Protein AF-A0A369XFJ0-F1 (afdb_monomer_lite)

Structure (mmCIF, N/CA/C/O backbone):
data_AF-A0A369XFJ0-F1
#
_entry.id   AF-A0A369XFJ0-F1
#
loop_
_atom_site.group_PDB
_atom_site.id
_atom_site.type_symbol
_atom_site.label_atom_id
_atom_site.label_alt_id
_atom_site.label_comp_id
_atom_site.label_asym_id
_atom_site.label_entity_id
_atom_site.label_seq_id
_atom_site.pdbx_PDB_ins_code
_atom_site.Cartn_x
_atom_site.Cartn_y
_atom_site.Cartn_z
_atom_site.occupancy
_atom_site.B_iso_or_equiv
_atom_site.auth_seq_id
_atom_site.auth_comp_id
_atom_site.auth_asym_id
_atom_site.auth_atom_id
_atom_site.pdbx_PDB_model_num
ATOM 1 N N . MET A 1 1 ? 20.600 -26.396 -21.436 1.00 32.78 1 MET A N 1
ATOM 2 C CA . MET A 1 1 ? 19.580 -26.974 -20.531 1.00 32.78 1 MET A CA 1
ATOM 3 C C . MET A 1 1 ? 18.952 -25.843 -19.737 1.00 32.78 1 MET A C 1
ATOM 5 O O . MET A 1 1 ? 19.531 -25.386 -18.761 1.00 32.78 1 MET A O 1
ATOM 9 N N . THR A 1 2 ? 17.817 -25.334 -20.203 1.00 35.62 2 THR A N 1
ATOM 10 C CA . THR A 1 2 ? 17.089 -24.227 -19.575 1.00 35.62 2 THR A CA 1
ATOM 11 C C . THR A 1 2 ? 16.372 -24.778 -18.346 1.00 35.62 2 THR A C 1
ATOM 13 O O . THR A 1 2 ? 15.399 -25.518 -18.477 1.00 35.62 2 THR A O 1
ATOM 16 N N . LYS A 1 3 ? 16.894 -24.513 -17.143 1.00 38.88 3 LYS A N 1
ATOM 17 C CA . LYS A 1 3 ? 16.196 -24.873 -15.903 1.00 38.88 3 LYS A CA 1
ATOM 18 C C . LYS A 1 3 ? 14.943 -24.007 -15.811 1.00 38.88 3 LYS A C 1
ATOM 20 O O . LYS A 1 3 ? 15.037 -22.805 -15.589 1.00 38.88 3 LYS A O 1
ATOM 25 N N . ILE A 1 4 ? 13.788 -24.631 -16.013 1.00 35.88 4 ILE A N 1
ATOM 26 C CA . ILE A 1 4 ? 12.486 -24.038 -15.719 1.00 35.88 4 ILE A CA 1
ATOM 27 C C . ILE A 1 4 ? 12.467 -23.779 -14.204 1.00 35.88 4 ILE A C 1
ATOM 29 O O . ILE A 1 4 ? 12.692 -24.727 -13.442 1.00 35.88 4 ILE A O 1
ATOM 33 N N . PRO A 1 5 ? 12.278 -22.530 -13.745 1.00 46.75 5 PRO A N 1
ATOM 34 C CA . PRO A 1 5 ? 12.172 -22.257 -12.321 1.00 46.75 5 PRO A CA 1
ATOM 35 C C . PRO A 1 5 ? 10.957 -23.007 -11.752 1.00 46.75 5 PRO A C 1
ATOM 37 O O . PRO A 1 5 ? 9.933 -23.113 -12.432 1.00 46.75 5 PRO A O 1
ATOM 40 N N . PRO A 1 6 ? 11.058 -23.571 -10.536 1.00 40.31 6 PRO A N 1
ATOM 41 C CA . PRO A 1 6 ? 9.981 -24.363 -9.959 1.00 40.31 6 PRO A CA 1
ATOM 42 C C . PRO A 1 6 ? 8.695 -23.527 -9.823 1.00 40.31 6 PRO A C 1
ATOM 44 O O . PRO A 1 6 ? 8.775 -22.326 -9.543 1.00 40.31 6 PRO A O 1
ATOM 47 N N . PRO A 1 7 ? 7.508 -24.138 -10.001 1.00 45.06 7 PRO A N 1
ATOM 48 C CA . PRO A 1 7 ? 6.237 -23.456 -9.793 1.00 45.06 7 PRO A CA 1
ATOM 49 C C . PRO A 1 7 ? 6.155 -22.962 -8.346 1.00 45.06 7 PRO A C 1
ATOM 51 O O . PRO A 1 7 ? 6.270 -23.740 -7.397 1.00 45.06 7 PRO A O 1
ATOM 54 N N . ARG A 1 8 ? 5.995 -21.647 -8.184 1.00 53.22 8 ARG A N 1
ATOM 55 C CA . ARG A 1 8 ? 5.991 -20.990 -6.877 1.00 53.22 8 ARG A CA 1
ATOM 56 C C . ARG A 1 8 ? 4.638 -21.133 -6.175 1.00 53.22 8 ARG A C 1
ATOM 58 O O . ARG A 1 8 ? 3.601 -21.196 -6.837 1.00 53.22 8 ARG A O 1
ATOM 65 N N . PRO A 1 9 ? 4.632 -21.242 -4.835 1.00 49.16 9 PRO A N 1
ATOM 66 C CA . PRO A 1 9 ? 3.439 -21.593 -4.077 1.00 49.16 9 PRO A CA 1
ATOM 67 C C . PRO A 1 9 ? 2.323 -20.557 -4.270 1.00 49.16 9 PRO A C 1
ATOM 69 O O . PRO A 1 9 ? 2.504 -19.366 -4.043 1.00 49.16 9 PRO A O 1
ATOM 72 N N . LEU A 1 10 ? 1.129 -21.033 -4.635 1.00 52.59 10 LEU A N 1
ATOM 73 C CA . LEU A 1 10 ? -0.080 -20.223 -4.863 1.00 52.59 10 LEU A CA 1
ATOM 74 C C . LEU A 1 10 ? -0.712 -19.665 -3.572 1.00 52.59 10 LEU A C 1
ATOM 76 O O . LEU A 1 10 ? -1.772 -19.045 -3.624 1.00 52.59 10 LEU A O 1
ATOM 80 N N . LYS A 1 11 ? -0.098 -19.910 -2.411 1.00 58.22 11 LYS A N 1
ATOM 81 C CA . LYS A 1 11 ? -0.617 -19.535 -1.093 1.00 58.22 11 LYS A CA 1
ATOM 82 C C . LYS A 1 11 ? 0.237 -18.410 -0.514 1.00 58.22 11 LYS A C 1
ATOM 84 O O . LYS A 1 11 ? 1.379 -18.644 -0.136 1.00 58.22 11 LYS A O 1
ATOM 89 N N . GLY A 1 12 ? -0.320 -17.205 -0.443 1.00 68.62 12 GLY A N 1
ATOM 90 C CA . GLY A 1 12 ? 0.319 -16.055 0.194 1.00 68.62 12 GLY A CA 1
ATOM 91 C C . GLY A 1 12 ? -0.311 -14.722 -0.222 1.00 68.62 12 GLY A C 1
ATOM 92 O O . GLY A 1 12 ? -1.069 -14.686 -1.194 1.00 68.62 12 GLY A O 1
ATOM 93 N N . PRO A 1 13 ? -0.010 -13.623 0.494 1.00 82.75 13 PRO A N 1
ATOM 94 C CA . PRO A 1 13 ? -0.455 -12.284 0.118 1.00 82.75 13 PRO A CA 1
ATOM 95 C C . PRO A 1 13 ? -0.059 -11.953 -1.325 1.00 82.75 13 PRO A C 1
ATOM 97 O O . PRO A 1 13 ? 1.061 -12.260 -1.747 1.00 82.75 13 PRO A O 1
ATOM 100 N N . ARG A 1 14 ? -0.951 -11.289 -2.075 1.00 88.31 14 ARG A N 1
ATOM 101 C CA . ARG A 1 14 ? -0.726 -10.956 -3.493 1.00 88.31 14 ARG A CA 1
ATOM 102 C C . ARG A 1 14 ? 0.600 -10.230 -3.707 1.00 88.31 14 ARG A C 1
ATOM 104 O O . ARG A 1 14 ? 1.300 -10.566 -4.654 1.00 88.31 14 ARG A O 1
ATOM 111 N N . LEU A 1 15 ? 0.953 -9.293 -2.824 1.00 88.94 15 LEU A N 1
ATOM 112 C CA . LEU A 1 15 ? 2.211 -8.547 -2.897 1.00 88.94 15 LEU A CA 1
ATOM 113 C C . LEU A 1 15 ? 3.435 -9.463 -2.803 1.00 88.94 15 LEU A C 1
ATOM 115 O O . LEU A 1 15 ? 4.329 -9.360 -3.632 1.00 88.94 15 LEU A O 1
ATOM 119 N N . VAL A 1 16 ? 3.452 -10.397 -1.850 1.00 86.31 16 VAL A N 1
ATOM 120 C CA . VAL A 1 16 ? 4.565 -11.347 -1.690 1.00 86.31 16 VAL A CA 1
ATOM 121 C C . VAL A 1 16 ? 4.701 -12.208 -2.940 1.00 86.31 16 VAL A C 1
ATOM 123 O O . VAL A 1 16 ? 5.789 -12.296 -3.500 1.00 86.31 16 VAL A O 1
ATOM 126 N N . ARG A 1 17 ? 3.589 -12.770 -3.434 1.00 85.06 17 ARG A N 1
ATOM 127 C CA . ARG A 1 17 ? 3.586 -13.552 -4.677 1.00 85.06 17 ARG A CA 1
ATOM 128 C C . ARG A 1 17 ? 4.097 -12.729 -5.858 1.00 85.06 17 ARG A C 1
ATOM 130 O O . ARG A 1 17 ? 4.954 -13.202 -6.588 1.00 85.06 17 ARG A O 1
ATOM 137 N N . PHE A 1 18 ? 3.609 -11.501 -6.013 1.00 87.31 18 PHE A N 1
ATOM 138 C CA . PHE A 1 18 ? 3.978 -10.628 -7.122 1.00 87.31 18 PHE A CA 1
ATOM 139 C C . PHE A 1 18 ? 5.471 -10.267 -7.098 1.00 87.31 18 PHE A C 1
ATOM 141 O O . PHE A 1 18 ? 6.154 -10.401 -8.107 1.00 87.31 18 PHE A O 1
ATOM 148 N N . LEU A 1 19 ? 6.015 -9.896 -5.936 1.00 86.12 19 LEU A N 1
ATOM 149 C CA . LEU A 1 19 ? 7.443 -9.593 -5.790 1.00 86.12 19 LEU A CA 1
ATOM 150 C C . LEU A 1 19 ? 8.325 -10.828 -6.002 1.00 86.12 19 LEU A C 1
ATOM 152 O O . LEU A 1 19 ? 9.387 -10.732 -6.622 1.00 86.12 19 LEU A O 1
ATOM 156 N N . SER A 1 20 ? 7.876 -11.999 -5.543 1.00 84.94 20 SER A N 1
ATOM 157 C CA . SER A 1 20 ? 8.525 -13.262 -5.885 1.00 84.94 20 SER A CA 1
ATOM 158 C C . SER A 1 20 ? 8.457 -13.518 -7.393 1.00 84.94 20 SER A C 1
ATOM 160 O O . SER A 1 20 ? 9.438 -13.972 -7.973 1.00 84.94 20 SER A O 1
ATOM 162 N N . ASP A 1 21 ? 7.318 -13.278 -8.064 1.00 81.94 21 ASP A N 1
ATOM 163 C CA . ASP A 1 21 ? 7.090 -13.464 -9.521 1.00 81.94 21 ASP A CA 1
ATOM 164 C C . ASP A 1 21 ? 8.077 -12.674 -10.358 1.00 81.94 21 ASP A C 1
ATOM 166 O O . ASP A 1 21 ? 8.674 -13.246 -11.271 1.00 81.94 21 ASP A O 1
ATOM 170 N N . LEU A 1 22 ? 8.381 -11.456 -9.933 1.00 79.44 22 LEU A N 1
ATOM 171 C CA . LEU A 1 22 ? 9.403 -10.620 -10.550 1.00 79.44 22 LEU A CA 1
ATOM 172 C C . LEU A 1 22 ? 10.851 -11.074 -10.281 1.00 79.44 22 LEU A C 1
ATOM 174 O O . LEU A 1 22 ? 11.779 -10.445 -10.784 1.00 79.44 22 LEU A O 1
ATOM 178 N N . ALA A 1 23 ? 11.048 -12.162 -9.523 1.00 70.56 23 ALA A N 1
ATOM 179 C CA . ALA A 1 23 ? 12.344 -12.672 -9.065 1.00 70.56 23 ALA A CA 1
ATOM 180 C C . ALA A 1 23 ? 13.159 -11.630 -8.275 1.00 70.56 23 ALA A C 1
ATOM 182 O O . ALA A 1 23 ? 14.384 -11.641 -8.291 1.00 70.56 23 ALA A O 1
ATOM 183 N N . LEU A 1 24 ? 12.475 -10.717 -7.577 1.00 64.50 24 LEU A N 1
ATOM 184 C CA . LEU A 1 24 ? 13.127 -9.625 -6.847 1.00 64.50 24 LEU A CA 1
ATOM 185 C C . LEU A 1 24 ? 13.464 -9.980 -5.400 1.00 64.50 24 LEU A C 1
ATOM 187 O O . LEU A 1 24 ? 14.234 -9.274 -4.750 1.00 64.50 24 LEU A O 1
ATOM 191 N N . ALA A 1 25 ? 12.902 -11.076 -4.899 1.00 59.72 25 ALA A N 1
ATOM 192 C CA . ALA A 1 25 ? 13.181 -11.609 -3.579 1.00 59.72 25 ALA A CA 1
ATOM 193 C C . ALA A 1 25 ? 13.818 -12.997 -3.712 1.00 59.72 25 ALA A C 1
ATOM 195 O O . ALA A 1 25 ? 13.123 -13.988 -3.941 1.00 59.72 25 ALA A O 1
ATOM 196 N N . ASP A 1 26 ? 15.139 -13.059 -3.546 1.00 53.31 26 ASP A N 1
ATOM 197 C CA . ASP A 1 26 ? 15.866 -14.315 -3.385 1.00 53.31 26 ASP A CA 1
ATOM 198 C C . ASP A 1 26 ? 15.646 -14.829 -1.957 1.00 53.31 26 ASP A C 1
ATOM 200 O O . ASP A 1 26 ? 16.323 -14.423 -1.012 1.00 53.31 26 ASP A O 1
ATOM 204 N N . GLY A 1 27 ? 14.645 -15.687 -1.776 1.00 59.00 27 GLY A N 1
ATOM 205 C CA . GLY A 1 27 ? 14.405 -16.357 -0.501 1.00 59.00 27 GLY A CA 1
ATOM 206 C C . GLY A 1 27 ? 13.088 -17.120 -0.462 1.00 59.00 27 GLY A C 1
ATOM 207 O O . GLY A 1 27 ? 12.062 -16.649 -0.951 1.00 59.00 27 GLY A O 1
ATOM 208 N N . GLU A 1 28 ? 13.099 -18.301 0.156 1.00 63.66 28 GLU A N 1
ATOM 209 C CA . GLU A 1 28 ? 11.854 -18.950 0.560 1.00 63.66 28 GLU A CA 1
ATOM 210 C C . GLU A 1 28 ? 11.168 -18.104 1.639 1.00 63.66 28 GLU A C 1
ATOM 212 O O . GLU A 1 28 ? 11.807 -17.628 2.583 1.00 63.66 28 GLU A O 1
ATOM 217 N N . VAL A 1 29 ? 9.851 -17.919 1.518 1.00 64.62 29 VAL A N 1
ATOM 218 C CA . VAL A 1 29 ? 9.049 -17.243 2.543 1.00 64.62 29 VAL A CA 1
ATOM 219 C C . VAL A 1 29 ? 9.036 -18.115 3.802 1.00 64.62 29 VAL A C 1
ATOM 221 O O . VAL A 1 29 ? 8.213 -19.018 3.953 1.00 64.62 29 VAL A O 1
ATOM 224 N N . SER A 1 30 ? 9.976 -17.856 4.712 1.00 71.62 30 SER A N 1
ATOM 225 C CA . SER A 1 30 ? 10.059 -18.555 5.991 1.00 71.62 30 SER A CA 1
ATOM 226 C C . SER A 1 30 ? 9.124 -17.921 7.017 1.00 71.62 30 SER A C 1
ATOM 228 O O . SER A 1 30 ? 9.187 -16.719 7.292 1.00 71.62 30 SER A O 1
ATOM 230 N N . HIS A 1 31 ? 8.284 -18.765 7.615 1.00 75.19 31 HIS A N 1
ATOM 231 C CA . HIS A 1 31 ? 7.417 -18.423 8.746 1.00 75.19 31 HIS A CA 1
ATOM 232 C C . HIS A 1 31 ? 8.081 -18.730 10.099 1.00 75.19 31 HIS A C 1
ATOM 234 O O . HIS A 1 31 ? 7.473 -18.538 11.152 1.00 75.19 31 HIS A O 1
ATOM 240 N N . GLN A 1 32 ? 9.327 -19.213 10.089 1.00 80.12 32 GLN A N 1
ATOM 241 C CA . GLN A 1 32 ? 10.071 -19.478 11.315 1.00 80.12 32 GLN A CA 1
ATOM 242 C C . GLN A 1 32 ? 10.332 -18.169 12.068 1.00 80.12 32 GLN A C 1
ATOM 244 O O . GLN A 1 32 ? 10.557 -17.117 11.461 1.00 80.12 32 GLN A O 1
ATOM 249 N N . HIS A 1 33 ? 10.298 -18.244 13.400 1.00 83.25 33 HIS A N 1
ATOM 250 C CA . HIS A 1 33 ? 10.559 -17.112 14.294 1.00 83.25 33 HIS A CA 1
ATOM 251 C C . HIS A 1 33 ? 9.678 -15.879 14.022 1.00 83.25 33 HIS A C 1
ATOM 253 O O . HIS A 1 33 ? 10.111 -14.751 14.249 1.00 83.25 33 HIS A O 1
ATOM 259 N N . PHE A 1 34 ? 8.440 -16.070 13.543 1.00 84.62 34 PHE A N 1
ATOM 260 C CA . PHE A 1 34 ? 7.522 -14.967 13.231 1.00 84.62 34 PHE A CA 1
ATOM 261 C C . PHE A 1 34 ? 7.387 -13.972 14.390 1.00 84.62 34 PHE A C 1
ATOM 263 O O . PHE A 1 34 ? 7.591 -12.779 14.188 1.00 84.62 34 PHE A O 1
ATOM 270 N N . SER A 1 35 ? 7.121 -14.459 15.605 1.00 85.62 35 SER A N 1
ATOM 271 C CA . SER A 1 35 ? 6.929 -13.607 16.783 1.00 85.62 35 SER A CA 1
ATOM 272 C C . SER A 1 35 ? 8.180 -12.803 17.136 1.00 85.62 35 SER A C 1
ATOM 274 O O . SER A 1 35 ? 8.078 -11.639 17.502 1.00 85.62 35 SER A O 1
ATOM 276 N N . GLU A 1 36 ? 9.365 -13.397 16.987 1.00 87.00 36 GLU A N 1
ATOM 277 C CA . GLU A 1 36 ? 10.636 -12.711 17.232 1.00 87.00 36 GLU A CA 1
ATOM 278 C C . GLU A 1 36 ? 10.886 -11.628 16.178 1.00 87.00 36 GLU A C 1
ATOM 280 O O . GLU A 1 36 ? 11.260 -10.506 16.508 1.00 87.00 36 GLU A O 1
ATOM 285 N N . ARG A 1 37 ? 10.634 -11.938 14.903 1.00 87.31 37 ARG A N 1
ATOM 286 C CA . ARG A 1 37 ? 10.772 -10.982 13.799 1.00 87.31 37 ARG A CA 1
ATOM 287 C C . ARG A 1 37 ? 9.787 -9.828 13.925 1.00 87.31 37 ARG A C 1
ATOM 289 O O . ARG A 1 37 ? 10.188 -8.693 13.713 1.00 87.31 37 ARG A O 1
ATOM 296 N N . LEU A 1 38 ? 8.539 -10.116 14.292 1.00 85.81 38 LEU A N 1
ATOM 297 C CA . LEU A 1 38 ? 7.529 -9.101 14.573 1.00 85.81 38 LEU A CA 1
ATOM 298 C C . LEU A 1 38 ? 7.939 -8.249 15.779 1.00 85.81 38 LEU A C 1
ATOM 300 O O . LEU A 1 38 ? 7.878 -7.029 15.704 1.00 85.81 38 LEU A O 1
ATOM 304 N N . GLY A 1 39 ? 8.429 -8.874 16.852 1.00 88.12 39 GLY A N 1
ATOM 305 C CA . GLY A 1 39 ? 8.915 -8.169 18.039 1.00 88.12 39 GLY A CA 1
ATOM 306 C C . GLY A 1 39 ? 10.082 -7.226 17.745 1.00 88.12 39 GLY A C 1
ATOM 307 O O . GLY A 1 39 ? 10.133 -6.142 18.305 1.00 88.12 39 GLY A O 1
ATOM 308 N N . ARG A 1 40 ? 10.980 -7.578 16.813 1.00 89.62 40 ARG A N 1
ATOM 309 C CA . ARG A 1 40 ? 12.081 -6.697 16.369 1.00 89.62 40 ARG A CA 1
ATOM 310 C C . ARG A 1 40 ? 11.617 -5.452 15.608 1.00 89.62 40 ARG A C 1
ATOM 312 O O . ARG A 1 40 ? 12.415 -4.536 15.443 1.00 89.62 40 ARG A O 1
ATOM 319 N N . LEU A 1 41 ? 10.381 -5.434 15.108 1.00 89.19 41 LEU A N 1
ATOM 320 C CA . LEU A 1 41 ? 9.808 -4.260 14.446 1.00 89.19 41 LEU A CA 1
ATOM 321 C C . LEU A 1 41 ? 9.255 -3.241 15.446 1.00 89.19 41 LEU A C 1
ATOM 323 O O . LEU A 1 41 ? 9.057 -2.097 15.063 1.00 89.19 41 LEU A O 1
ATOM 327 N N . ILE A 1 42 ? 9.004 -3.651 16.689 1.00 91.06 42 ILE A N 1
ATOM 328 C CA . ILE A 1 42 ? 8.397 -2.818 17.726 1.00 91.06 42 ILE A CA 1
ATOM 329 C C . ILE A 1 42 ? 9.516 -2.330 18.643 1.00 91.06 42 ILE A C 1
ATOM 331 O O . ILE A 1 42 ? 10.220 -3.136 19.257 1.00 91.06 42 ILE A O 1
ATOM 335 N N . ASP A 1 43 ? 9.703 -1.016 18.730 1.00 89.12 43 ASP A N 1
ATOM 336 C CA . ASP A 1 43 ? 10.713 -0.441 19.611 1.00 89.12 43 ASP A CA 1
ATOM 337 C C . ASP A 1 43 ? 10.247 -0.410 21.083 1.00 89.12 43 ASP A C 1
ATOM 339 O O . ASP A 1 43 ? 9.129 -0.799 21.434 1.00 89.12 43 ASP A O 1
ATOM 343 N N . LEU A 1 44 ? 11.139 -0.011 21.996 1.00 92.25 44 LEU A N 1
ATOM 344 C CA . LEU A 1 44 ? 10.802 0.038 23.421 1.00 92.25 44 LEU A CA 1
ATOM 345 C C . LEU A 1 44 ? 9.647 1.023 23.725 1.00 92.25 44 LEU A C 1
ATOM 347 O O . LEU A 1 44 ? 8.731 0.622 24.450 1.00 92.25 44 LEU A O 1
ATOM 351 N N . PRO A 1 45 ? 9.646 2.276 23.217 1.00 91.75 45 PRO A N 1
ATOM 352 C CA . PRO A 1 45 ? 8.498 3.178 23.335 1.00 91.75 45 PRO A CA 1
ATOM 353 C C . PRO A 1 45 ? 7.166 2.556 22.892 1.00 91.75 45 PRO A C 1
ATOM 355 O O . PRO A 1 45 ? 6.197 2.593 23.660 1.00 91.75 45 PRO A O 1
ATOM 358 N N . ASP A 1 46 ? 7.136 1.935 21.715 1.00 92.25 46 ASP A N 1
ATOM 359 C CA . ASP A 1 46 ? 5.946 1.320 21.130 1.00 92.25 46 ASP A CA 1
ATOM 360 C C . ASP A 1 46 ? 5.501 0.094 21.932 1.00 92.25 46 ASP A C 1
ATOM 362 O O . ASP A 1 46 ? 4.312 -0.092 22.197 1.00 92.25 46 ASP A O 1
ATOM 366 N N . SER A 1 47 ? 6.443 -0.709 22.437 1.00 93.25 47 SER A N 1
ATOM 367 C CA . SER A 1 47 ? 6.135 -1.828 23.332 1.00 93.25 47 SER A CA 1
ATOM 368 C C . SER A 1 47 ? 5.467 -1.362 24.629 1.00 93.25 47 SER A C 1
ATOM 370 O O . SER A 1 47 ? 4.571 -2.041 25.141 1.00 93.25 47 SER A O 1
ATOM 372 N N . ILE A 1 48 ? 5.885 -0.220 25.184 1.00 93.19 48 ILE A N 1
ATOM 373 C CA . ILE A 1 48 ? 5.251 0.354 26.376 1.00 93.19 48 ILE A CA 1
ATOM 374 C C . ILE A 1 48 ? 3.863 0.893 26.015 1.00 93.19 48 ILE A C 1
ATOM 376 O O . ILE A 1 48 ? 2.919 0.683 26.779 1.00 93.19 48 ILE A O 1
ATOM 380 N N . ALA A 1 49 ? 3.712 1.555 24.865 1.00 93.00 49 ALA A N 1
ATOM 381 C CA . ALA A 1 49 ? 2.416 2.030 24.381 1.00 93.00 49 ALA A CA 1
ATOM 382 C C . ALA A 1 49 ? 1.417 0.872 24.214 1.00 93.00 49 ALA A C 1
ATOM 384 O O . ALA A 1 49 ? 0.326 0.925 24.785 1.00 93.00 49 ALA A O 1
ATOM 385 N N . LEU A 1 50 ? 1.820 -0.224 23.565 1.00 93.69 50 LEU A N 1
ATOM 386 C CA . LEU A 1 50 ? 1.009 -1.436 23.421 1.00 93.69 50 LEU A CA 1
ATOM 387 C C . LEU A 1 50 ? 0.647 -2.073 24.769 1.00 93.69 50 LEU A C 1
ATOM 389 O O . LEU A 1 50 ? -0.479 -2.532 24.951 1.00 93.69 50 LEU A O 1
ATOM 393 N N . SER A 1 51 ? 1.561 -2.066 25.745 1.00 93.56 51 SER A N 1
ATOM 394 C CA . SER A 1 51 ? 1.266 -2.539 27.105 1.00 93.56 51 SER A CA 1
ATOM 395 C C . SER A 1 51 ? 0.181 -1.693 27.789 1.00 93.56 51 SER A C 1
ATOM 397 O O . SER A 1 51 ? -0.726 -2.238 28.424 1.00 93.56 51 SER A O 1
ATOM 399 N N . ARG A 1 52 ? 0.198 -0.363 27.601 1.00 94.69 52 ARG A N 1
ATOM 400 C CA . ARG A 1 52 ? -0.878 0.521 28.089 1.00 94.69 52 ARG A CA 1
ATOM 401 C C . ARG A 1 52 ? -2.205 0.238 27.390 1.00 94.69 52 ARG A C 1
ATOM 403 O O . ARG A 1 52 ? -3.221 0.158 28.075 1.00 94.69 52 ARG A O 1
ATOM 410 N N . VAL A 1 53 ? -2.191 0.041 26.069 1.00 95.06 53 VAL A N 1
ATOM 411 C CA . VAL A 1 53 ? -3.377 -0.352 25.286 1.00 95.06 53 VAL A CA 1
ATOM 412 C C . VAL A 1 53 ? -3.956 -1.654 25.834 1.00 95.06 53 VAL A C 1
ATOM 414 O O . VAL A 1 53 ? -5.146 -1.726 26.120 1.00 95.06 53 VAL A O 1
ATOM 417 N N . HIS A 1 54 ? -3.118 -2.661 26.085 1.00 93.19 54 HIS A N 1
ATOM 418 C CA . HIS A 1 54 ? -3.555 -3.914 26.696 1.00 93.19 54 HIS A CA 1
ATOM 419 C C . HIS A 1 54 ? -4.173 -3.699 28.089 1.00 93.19 54 HIS A C 1
ATOM 421 O O . HIS A 1 54 ? -5.246 -4.227 28.377 1.00 93.19 54 HIS A O 1
ATOM 427 N N . GLY A 1 55 ? -3.549 -2.881 28.942 1.00 92.00 55 GLY A N 1
ATOM 428 C CA . GLY A 1 55 ? -4.112 -2.506 30.242 1.00 92.00 55 GLY A CA 1
ATOM 429 C C . GLY A 1 55 ? -5.474 -1.808 30.130 1.00 92.00 55 GLY A C 1
ATOM 430 O O . GLY A 1 55 ? -6.391 -2.130 30.882 1.00 92.00 55 GLY A O 1
ATOM 431 N N . GLN A 1 56 ? -5.636 -0.906 29.159 1.00 91.75 56 GLN A N 1
ATOM 432 C CA . GLN A 1 56 ? -6.908 -0.242 28.865 1.00 91.75 56 GLN A CA 1
ATOM 433 C C . GLN A 1 56 ? -7.978 -1.243 28.410 1.00 91.75 56 GLN A C 1
ATOM 435 O O . GLN A 1 56 ? -9.110 -1.186 28.878 1.00 91.75 56 GLN A O 1
ATOM 440 N N . LEU A 1 57 ? -7.633 -2.195 27.541 1.00 91.00 57 LEU A N 1
ATOM 441 C CA . LEU A 1 57 ? -8.574 -3.217 27.069 1.00 91.00 57 LEU A CA 1
ATOM 442 C C . LEU A 1 57 ? -9.132 -4.070 28.216 1.00 91.00 57 LEU A C 1
ATOM 444 O O . LEU A 1 57 ? -10.308 -4.429 28.187 1.00 91.00 57 LEU A O 1
ATOM 448 N N . VAL A 1 58 ? -8.313 -4.361 29.233 1.00 87.75 58 VAL A N 1
ATOM 449 C CA . VAL A 1 58 ? -8.730 -5.106 30.435 1.00 87.75 58 VAL A CA 1
ATOM 450 C C . VAL A 1 58 ? -9.696 -4.292 31.303 1.00 87.75 58 VAL A C 1
ATOM 452 O O . VAL A 1 58 ? -10.605 -4.862 31.904 1.00 87.75 58 VAL A O 1
ATOM 455 N N . THR A 1 59 ? -9.534 -2.967 31.369 1.00 86.31 59 THR A N 1
ATOM 456 C CA . THR A 1 59 ? -10.395 -2.089 32.182 1.00 86.31 59 THR A CA 1
ATOM 457 C C . THR A 1 59 ? -11.666 -1.636 31.462 1.00 86.31 59 THR A C 1
ATOM 459 O O . THR A 1 59 ? -12.616 -1.208 32.122 1.00 86.31 59 THR A O 1
ATOM 462 N N . MET A 1 60 ? -11.732 -1.770 30.131 1.00 85.50 60 MET A N 1
ATOM 463 C CA . MET A 1 60 ? -12.942 -1.554 29.331 1.00 85.50 60 MET A CA 1
ATOM 464 C C . MET A 1 60 ? -14.000 -2.624 29.649 1.00 85.50 60 MET A C 1
ATOM 466 O O . MET A 1 60 ? -14.126 -3.654 28.980 1.00 85.50 60 MET A O 1
ATOM 470 N N . THR A 1 61 ? -14.777 -2.371 30.701 1.00 65.75 61 THR A N 1
ATOM 471 C CA . THR A 1 61 ? -15.931 -3.191 31.079 1.00 65.75 61 THR A CA 1
ATOM 472 C C . THR A 1 61 ? -17.010 -3.137 29.992 1.00 65.75 61 THR A C 1
ATOM 474 O O . THR A 1 61 ? -17.295 -2.088 29.421 1.00 65.75 61 THR A O 1
ATOM 477 N N . SER A 1 62 ? -17.620 -4.290 29.697 1.00 60.41 62 SER A N 1
ATOM 478 C CA . SER A 1 62 ? -18.644 -4.487 28.653 1.00 60.41 62 SER A CA 1
ATOM 479 C C . SER A 1 62 ? -20.003 -3.829 28.948 1.00 60.41 62 SER A C 1
ATOM 481 O O . SER A 1 62 ? -21.020 -4.291 28.435 1.00 60.41 62 SER A O 1
ATOM 483 N N . ALA A 1 63 ? -20.059 -2.780 29.772 1.00 53.56 63 ALA A N 1
ATOM 484 C CA . ALA A 1 63 ? -21.313 -2.084 30.015 1.00 53.56 63 ALA A CA 1
ATOM 485 C C . ALA A 1 63 ? -21.797 -1.463 28.691 1.00 53.56 63 ALA A C 1
ATOM 487 O O . ALA A 1 63 ? -21.024 -0.748 28.045 1.00 53.56 63 ALA A O 1
ATOM 488 N N . PRO A 1 64 ? -23.033 -1.749 28.244 1.00 49.03 64 PRO A N 1
ATOM 489 C CA . PRO A 1 64 ? -23.544 -1.171 27.016 1.00 49.03 64 PRO A CA 1
ATOM 490 C C . PRO A 1 64 ? -23.596 0.346 27.196 1.00 49.03 64 PRO A C 1
ATOM 492 O O . PRO A 1 64 ? -24.271 0.856 28.092 1.00 49.03 64 PRO A O 1
ATOM 495 N N . GLY A 1 65 ? -22.840 1.065 26.365 1.00 51.09 65 GLY A N 1
ATOM 496 C CA . GLY A 1 65 ? -23.002 2.507 26.234 1.00 51.09 65 GLY A CA 1
ATOM 497 C C . GLY A 1 65 ? -24.445 2.828 25.827 1.00 51.09 65 GLY A C 1
ATOM 498 O O . GLY A 1 65 ? -25.110 1.975 25.229 1.00 51.09 65 GLY A O 1
ATOM 499 N N . PRO A 1 66 ? -24.960 4.025 26.157 1.00 47.31 66 PRO A N 1
ATOM 500 C CA . PRO A 1 66 ? -26.298 4.423 25.740 1.00 47.31 66 PRO A CA 1
ATOM 501 C C . PRO A 1 66 ? -26.409 4.262 24.223 1.00 47.31 66 PRO A C 1
ATOM 503 O O . PRO A 1 66 ? -25.553 4.757 23.494 1.00 47.31 66 PRO A O 1
ATOM 506 N N . ALA A 1 67 ? -27.432 3.534 23.766 1.00 48.84 67 ALA A N 1
ATOM 507 C CA . ALA A 1 67 ? -27.673 3.283 22.352 1.00 48.84 67 ALA A CA 1
ATOM 508 C C . ALA A 1 67 ? -27.755 4.622 21.608 1.00 48.84 67 ALA A C 1
ATOM 510 O O . ALA A 1 67 ? -28.740 5.355 21.716 1.00 48.84 67 ALA A O 1
ATOM 511 N N . THR A 1 68 ? -26.695 4.981 20.889 1.00 51.28 68 THR A N 1
ATOM 512 C CA . THR A 1 68 ? -26.666 6.219 20.120 1.00 51.28 68 THR A CA 1
ATOM 513 C C . THR A 1 68 ? -27.609 6.045 18.933 1.00 51.28 68 THR A C 1
ATOM 515 O O . THR A 1 68 ? -27.336 5.292 18.003 1.00 51.28 68 THR A O 1
ATOM 518 N N . SER A 1 69 ? -28.745 6.741 18.981 1.00 47.41 69 SER A N 1
ATOM 519 C CA . SER A 1 69 ? -29.895 6.651 18.065 1.00 47.41 69 SER A CA 1
ATOM 520 C C . SER A 1 69 ? -29.631 7.108 16.611 1.00 47.41 69 SER A C 1
ATOM 522 O O . SER A 1 69 ? -30.569 7.419 15.879 1.00 47.41 69 SER A O 1
ATOM 524 N N . ALA A 1 70 ? -28.380 7.163 16.156 1.00 55.41 70 ALA A N 1
ATOM 525 C CA . ALA A 1 70 ? -28.031 7.554 14.789 1.00 55.41 70 ALA A CA 1
ATOM 526 C C . ALA A 1 70 ? -26.758 6.839 14.311 1.00 55.41 70 ALA A C 1
ATOM 528 O O . ALA A 1 70 ? -25.805 7.467 13.854 1.00 55.41 70 ALA A O 1
ATOM 529 N N . ALA A 1 71 ? -26.704 5.517 14.470 1.00 68.00 71 ALA A N 1
ATOM 530 C CA . ALA A 1 71 ? -25.590 4.740 13.947 1.00 68.00 71 ALA A CA 1
ATOM 531 C C . ALA A 1 71 ? -25.643 4.708 12.406 1.00 68.00 71 ALA A C 1
ATOM 533 O O . ALA A 1 71 ? -26.659 4.327 11.826 1.00 68.00 71 ALA A O 1
ATOM 534 N N . VAL A 1 72 ? -24.549 5.108 11.746 1.00 78.75 72 VAL A N 1
ATOM 535 C CA . VAL A 1 72 ? -24.412 5.089 10.277 1.00 78.75 72 VAL A CA 1
ATOM 536 C C . VAL A 1 72 ? -24.625 3.663 9.768 1.00 78.75 72 VAL A C 1
ATOM 538 O O . VAL A 1 72 ? -23.861 2.806 10.204 1.00 78.75 72 VAL A O 1
ATOM 541 N N . PRO A 1 73 ? -25.586 3.379 8.865 1.00 85.38 73 PRO A N 1
ATOM 542 C CA . PRO A 1 73 ? -25.878 2.023 8.389 1.00 85.38 73 PRO A CA 1
ATOM 543 C C . PRO A 1 73 ? -24.630 1.269 7.917 1.00 85.38 73 PRO A C 1
ATOM 545 O O . PRO A 1 73 ? -23.746 1.860 7.293 1.00 85.38 73 PRO A O 1
ATOM 548 N N . THR A 1 74 ? -24.554 -0.036 8.191 1.00 86.56 74 THR A N 1
ATOM 549 C CA . THR A 1 74 ? -23.394 -0.867 7.817 1.00 86.56 74 THR A CA 1
ATOM 550 C C . THR A 1 74 ? -23.166 -0.840 6.306 1.00 86.56 74 THR A C 1
ATOM 552 O O . THR A 1 74 ? -22.031 -0.739 5.845 1.00 86.56 74 THR A O 1
ATOM 555 N N . GLU A 1 75 ? -24.246 -0.813 5.527 1.00 89.12 75 GLU A N 1
ATOM 556 C CA . GLU A 1 75 ? -24.232 -0.705 4.069 1.00 89.12 75 GLU A CA 1
ATOM 557 C C . GLU A 1 75 ? -23.575 0.596 3.596 1.00 89.12 75 GLU A C 1
ATOM 559 O O . GLU A 1 75 ? -22.865 0.594 2.594 1.00 89.12 75 GLU A O 1
ATOM 564 N N . SER A 1 76 ? -23.765 1.698 4.329 1.00 90.44 76 SER A N 1
ATOM 565 C CA . SER A 1 76 ? -23.146 2.988 4.006 1.00 90.44 76 SER A CA 1
ATOM 566 C C . SER A 1 76 ? -21.630 2.937 4.185 1.00 90.44 76 SER A C 1
ATOM 568 O O . SER A 1 76 ? -20.900 3.469 3.354 1.00 90.44 76 SER A O 1
ATOM 570 N N . ILE A 1 77 ? -21.153 2.265 5.236 1.00 90.12 77 ILE A N 1
ATOM 571 C CA . ILE A 1 77 ? -19.718 2.098 5.513 1.00 90.12 77 ILE A CA 1
ATOM 572 C C . ILE A 1 77 ? -19.082 1.194 4.448 1.00 90.12 77 ILE A C 1
ATOM 574 O O . ILE A 1 77 ? -18.009 1.494 3.925 1.00 90.12 77 ILE A O 1
ATOM 578 N N . VAL A 1 78 ? -19.771 0.113 4.064 1.00 91.38 78 VAL A N 1
ATOM 579 C CA . VAL A 1 78 ? -19.338 -0.766 2.966 1.00 91.38 78 VAL A CA 1
ATOM 580 C C . VAL A 1 78 ? -19.291 -0.011 1.638 1.00 91.38 78 VAL A C 1
ATOM 582 O O . VAL A 1 78 ? -18.318 -0.141 0.896 1.00 91.38 78 VAL A O 1
ATOM 585 N N . ALA A 1 79 ? -20.304 0.805 1.339 1.00 93.38 79 ALA A N 1
ATOM 586 C CA . ALA A 1 79 ? -20.333 1.624 0.132 1.00 93.38 79 ALA A CA 1
ATOM 587 C C . ALA A 1 79 ? -19.183 2.643 0.103 1.00 93.38 79 ALA A C 1
ATOM 589 O O . ALA A 1 79 ? -18.554 2.822 -0.940 1.00 93.38 79 ALA A O 1
ATOM 590 N N . GLU A 1 80 ? -18.868 3.272 1.237 1.00 92.75 80 GLU A N 1
ATOM 591 C CA . GLU A 1 80 ? -17.739 4.194 1.360 1.00 92.75 80 GLU A CA 1
ATOM 592 C C . GLU A 1 80 ? -16.393 3.491 1.151 1.00 92.75 80 GLU A C 1
ATOM 594 O O . GLU A 1 80 ? -15.580 3.958 0.351 1.00 92.75 80 GLU A O 1
ATOM 599 N N . PHE A 1 81 ? -16.185 2.324 1.767 1.00 94.44 81 PHE A N 1
ATOM 600 C CA . PHE A 1 81 ? -14.997 1.504 1.522 1.00 94.44 81 PHE A CA 1
ATOM 601 C C . PHE A 1 81 ? -14.840 1.151 0.040 1.00 94.44 81 PHE A C 1
ATOM 603 O O . PHE A 1 81 ? -13.767 1.345 -0.536 1.00 94.44 81 PHE A O 1
ATOM 610 N N . LEU A 1 82 ? -15.906 0.646 -0.591 1.00 95.94 82 LEU A N 1
ATOM 611 C CA . LEU A 1 82 ? -15.877 0.267 -2.003 1.00 95.94 82 LEU A CA 1
ATOM 612 C C . LEU A 1 82 ? -15.590 1.476 -2.890 1.00 95.94 82 LEU A C 1
ATOM 614 O O . LEU A 1 82 ? -14.785 1.366 -3.810 1.00 95.94 82 LEU A O 1
ATOM 618 N N . LYS A 1 83 ? -16.187 2.631 -2.587 1.00 96.25 83 LYS A N 1
ATOM 619 C CA . LYS A 1 83 ? -15.925 3.885 -3.294 1.00 96.25 83 LYS A CA 1
ATOM 620 C C . LYS A 1 83 ? -14.452 4.278 -3.193 1.00 96.25 83 LYS A C 1
ATOM 622 O O . LYS A 1 83 ? -13.823 4.481 -4.225 1.00 96.25 83 LYS A O 1
ATOM 627 N N . VAL A 1 84 ? -13.890 4.343 -1.984 1.00 95.81 84 VAL A N 1
ATOM 628 C CA . VAL A 1 84 ? -12.481 4.729 -1.785 1.00 95.81 84 VAL A CA 1
ATOM 629 C C . VAL A 1 84 ? -11.540 3.73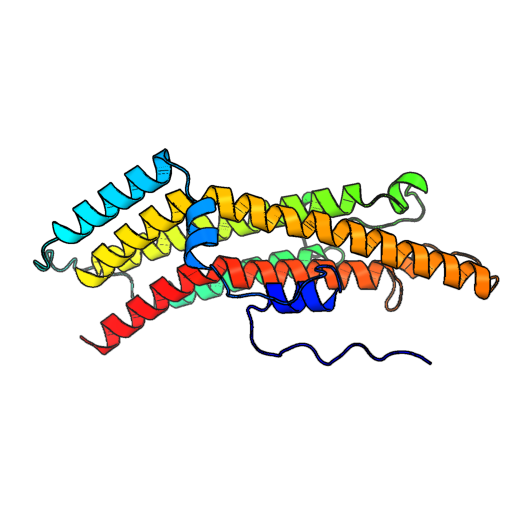4 -2.462 1.00 95.81 84 VAL A C 1
ATOM 631 O O . VAL A 1 84 ? -10.613 4.147 -3.155 1.00 95.81 84 VAL A O 1
ATOM 634 N N . ARG A 1 85 ? -11.797 2.426 -2.329 1.00 96.44 85 ARG A N 1
ATOM 635 C CA . ARG A 1 85 ? -11.018 1.387 -3.015 1.00 96.44 85 ARG A CA 1
ATOM 636 C C . ARG A 1 85 ? -11.050 1.576 -4.530 1.00 96.44 85 ARG A C 1
ATOM 638 O O . ARG A 1 85 ? -9.996 1.525 -5.154 1.00 96.44 85 ARG A O 1
ATOM 645 N N . THR A 1 86 ? -12.229 1.785 -5.111 1.00 97.31 86 THR A N 1
ATOM 646 C CA . THR A 1 86 ? -12.385 2.006 -6.554 1.00 97.31 86 THR A CA 1
ATOM 647 C C . THR A 1 86 ? -11.629 3.253 -6.997 1.00 97.31 86 THR A C 1
ATOM 649 O O . THR A 1 86 ? -10.807 3.152 -7.898 1.00 97.31 86 THR A O 1
ATOM 652 N N . THR A 1 87 ? -11.785 4.380 -6.297 1.00 96.56 87 THR A N 1
ATOM 653 C CA . THR A 1 87 ? -11.066 5.624 -6.612 1.00 96.56 87 THR A CA 1
ATOM 654 C C . THR A 1 87 ? -9.545 5.460 -6.540 1.00 96.56 87 THR A C 1
ATOM 656 O O . THR A 1 87 ? -8.834 5.974 -7.400 1.00 96.56 87 THR A O 1
ATOM 659 N N . LEU A 1 88 ? -9.017 4.733 -5.549 1.00 96.25 88 LEU A N 1
ATOM 660 C CA . LEU A 1 88 ? -7.578 4.460 -5.458 1.00 96.25 88 LEU A CA 1
ATOM 661 C C . LEU A 1 88 ? -7.095 3.562 -6.605 1.00 96.25 88 LEU A C 1
ATOM 663 O O . LEU A 1 88 ? -6.042 3.827 -7.180 1.00 96.25 88 LEU A O 1
ATOM 667 N N . VAL A 1 89 ? -7.861 2.526 -6.965 1.00 97.44 89 VAL A N 1
ATOM 668 C CA . VAL A 1 89 ? -7.540 1.663 -8.114 1.00 97.44 89 VAL A CA 1
ATOM 669 C C . VAL A 1 89 ? -7.553 2.463 -9.415 1.00 97.44 89 VAL A C 1
ATOM 671 O O . VAL A 1 89 ? -6.603 2.359 -10.183 1.00 97.44 89 VAL A O 1
ATOM 674 N N . GLU A 1 90 ? -8.587 3.270 -9.647 1.00 95.69 90 GLU A N 1
ATOM 675 C CA . GLU A 1 90 ? -8.706 4.147 -10.816 1.00 95.69 90 GLU A CA 1
ATOM 676 C C . GLU A 1 90 ? -7.536 5.127 -10.877 1.00 95.69 90 GLU A C 1
ATOM 678 O O . GLU A 1 90 ? -6.846 5.178 -11.885 1.00 95.69 90 GLU A O 1
ATOM 683 N N . THR A 1 91 ? -7.201 5.789 -9.766 1.00 94.75 91 THR A N 1
ATOM 684 C CA . THR A 1 91 ? -6.055 6.713 -9.702 1.00 94.75 91 THR A CA 1
ATOM 685 C C . THR A 1 91 ? -4.740 6.022 -10.073 1.00 94.75 91 THR A C 1
ATOM 687 O O . THR A 1 91 ? -3.929 6.583 -10.814 1.00 94.75 91 THR A O 1
ATOM 690 N N . ILE A 1 92 ? -4.526 4.787 -9.600 1.00 95.88 92 ILE A N 1
ATOM 691 C CA . ILE A 1 92 ? -3.363 3.984 -9.993 1.00 95.88 92 ILE A CA 1
ATOM 692 C C . ILE A 1 92 ? -3.435 3.663 -11.486 1.00 95.88 92 ILE A C 1
ATOM 694 O O . ILE A 1 92 ? -2.455 3.881 -12.183 1.00 95.88 92 ILE A O 1
ATOM 698 N N . VAL A 1 93 ? -4.552 3.165 -12.014 1.00 95.62 93 VAL A N 1
ATOM 699 C CA . VAL A 1 93 ? -4.669 2.785 -13.434 1.00 95.62 93 VAL A CA 1
ATOM 700 C C . VAL A 1 93 ? -4.491 3.988 -14.367 1.00 95.62 93 VAL A C 1
ATOM 702 O O . VAL A 1 93 ? -3.721 3.919 -15.331 1.00 95.62 93 VAL A O 1
ATOM 705 N N . ASP A 1 94 ? -5.121 5.109 -14.041 1.00 94.38 94 ASP A N 1
ATOM 706 C CA . ASP A 1 94 ? -5.064 6.357 -14.796 1.00 94.38 94 ASP A CA 1
ATOM 707 C C . ASP A 1 94 ? -3.662 6.961 -14.787 1.00 94.38 94 ASP A C 1
ATOM 709 O O . ASP A 1 94 ? -3.235 7.537 -15.788 1.00 94.38 94 ASP A O 1
ATOM 713 N N . SER A 1 95 ? -2.888 6.751 -13.715 1.00 94.12 95 SER A N 1
ATOM 714 C CA . SER A 1 95 ? -1.492 7.191 -13.654 1.00 94.12 95 SER A CA 1
ATOM 715 C C . SER A 1 95 ? -0.612 6.572 -14.746 1.00 94.12 95 SER A C 1
ATOM 717 O O . SER A 1 95 ? 0.330 7.215 -15.205 1.00 94.12 95 SER A O 1
ATOM 719 N N . PHE A 1 96 ? -0.929 5.368 -15.231 1.00 93.06 96 PHE A N 1
ATOM 720 C CA . PHE A 1 96 ? -0.210 4.727 -16.341 1.00 93.06 96 PHE A CA 1
ATOM 721 C C . PHE A 1 96 ? -0.844 5.021 -17.709 1.00 93.06 96 PHE A C 1
ATOM 723 O O . PHE A 1 96 ? -0.228 4.760 -18.746 1.00 93.06 96 PHE A O 1
ATOM 730 N N . THR A 1 97 ? -2.045 5.603 -17.742 1.00 89.25 97 THR A N 1
ATOM 731 C CA . THR A 1 97 ? -2.803 5.828 -18.976 1.00 89.25 97 THR A CA 1
ATOM 732 C C . THR A 1 97 ? -2.519 7.222 -19.559 1.00 89.25 97 THR A C 1
ATOM 734 O O . THR A 1 97 ? -2.575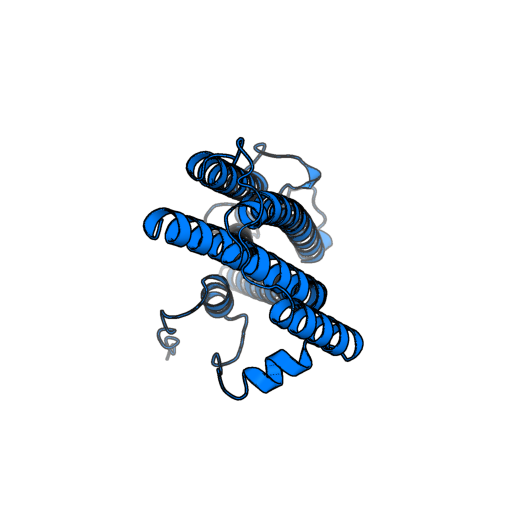 8.230 -18.853 1.00 89.25 97 THR A O 1
ATOM 737 N N . PRO A 1 98 ? -2.205 7.339 -20.867 1.00 80.50 98 PRO A N 1
ATOM 738 C CA . PRO A 1 98 ? -2.028 8.633 -21.526 1.00 80.50 98 PRO A CA 1
ATOM 739 C C . PRO A 1 98 ? -3.201 9.595 -21.344 1.00 80.50 98 PRO A C 1
ATOM 741 O O . PRO A 1 98 ? -4.294 9.337 -21.828 1.00 80.50 98 PRO A O 1
ATOM 744 N N . GLY A 1 99 ? -2.939 10.735 -20.697 1.00 77.94 99 GLY A N 1
ATOM 745 C CA . GLY A 1 99 ? -3.895 11.840 -20.588 1.00 77.94 99 GLY A CA 1
ATOM 746 C C . GLY A 1 99 ? -5.080 11.594 -19.649 1.00 77.94 99 GLY A C 1
ATOM 747 O O . GLY A 1 99 ? -5.968 12.437 -19.602 1.00 77.94 99 GLY A O 1
ATOM 748 N N . ALA A 1 100 ? -5.097 10.483 -18.906 1.00 75.69 100 ALA A N 1
ATOM 749 C CA . ALA A 1 100 ? -6.222 10.102 -18.051 1.00 75.69 100 ALA A CA 1
ATOM 750 C C . ALA A 1 100 ? -6.113 10.605 -16.597 1.00 75.69 100 ALA A C 1
ATOM 752 O O . ALA A 1 100 ? -7.041 10.415 -15.823 1.00 75.69 100 ALA A O 1
ATOM 753 N N . GLY A 1 101 ? -5.017 11.270 -16.206 1.00 68.69 101 GLY A N 1
ATOM 754 C CA . GLY A 1 101 ? -4.776 11.639 -14.807 1.00 68.69 101 GLY A CA 1
ATOM 755 C C . GLY A 1 101 ? -3.994 12.934 -14.604 1.00 68.69 101 GLY A C 1
ATOM 756 O O . GLY A 1 101 ? -3.592 13.619 -15.547 1.00 68.69 101 GLY A O 1
ATOM 757 N N . ALA A 1 102 ? -3.764 13.277 -13.334 1.00 73.50 102 ALA A N 1
ATOM 758 C CA . ALA A 1 102 ? -2.978 14.448 -12.972 1.00 73.50 102 ALA A CA 1
ATOM 759 C C . ALA A 1 102 ? -1.516 14.287 -13.427 1.00 73.50 102 ALA A C 1
ATOM 761 O O . ALA A 1 102 ? -0.864 13.279 -13.145 1.00 73.50 102 A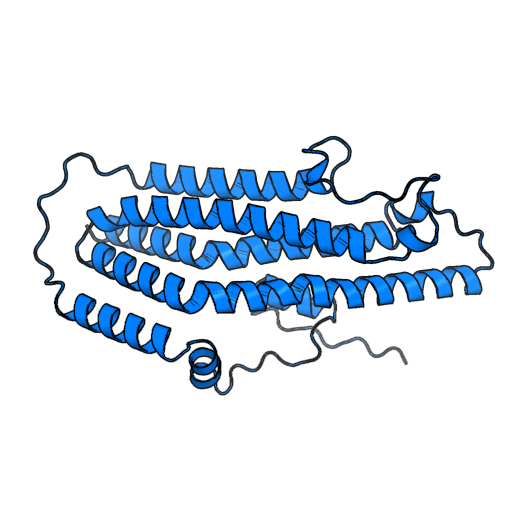LA A O 1
ATOM 762 N N . SER A 1 103 ? -0.973 15.312 -14.091 1.00 70.00 103 SER A N 1
ATOM 763 C CA . SER A 1 103 ? 0.366 15.256 -14.699 1.00 70.00 103 SER A CA 1
ATOM 764 C C . SER A 1 103 ? 1.487 14.924 -13.707 1.00 70.00 103 SER A C 1
ATOM 766 O O . SER A 1 103 ? 2.489 14.341 -14.109 1.00 70.00 103 SER A O 1
ATOM 768 N N . TRP A 1 104 ? 1.345 15.295 -12.433 1.00 73.88 104 TRP A N 1
ATOM 769 C CA . TRP A 1 104 ? 2.364 15.073 -11.399 1.00 73.88 104 TRP A CA 1
ATOM 770 C C . TRP A 1 104 ? 2.363 13.642 -10.838 1.00 73.88 104 TRP A C 1
ATOM 772 O O . TRP A 1 104 ? 3.370 13.200 -10.289 1.00 73.88 104 TRP A O 1
ATOM 782 N N . LEU A 1 105 ? 1.255 12.918 -11.012 1.00 80.44 105 LEU A N 1
ATOM 783 C CA . LEU A 1 105 ? 1.114 11.506 -10.666 1.00 80.44 105 LEU A CA 1
ATOM 784 C C . LEU A 1 105 ? 1.258 10.599 -11.880 1.00 80.44 105 LEU A C 1
ATOM 786 O O . LEU A 1 105 ? 1.107 9.402 -11.723 1.00 80.44 105 LEU A O 1
ATOM 790 N N . SER A 1 106 ? 1.509 11.129 -13.076 1.00 88.38 106 SER A N 1
ATOM 791 C CA . SER A 1 106 ? 1.559 10.326 -14.298 1.00 88.38 106 SER A CA 1
ATOM 792 C C . SER A 1 106 ? 2.878 9.564 -14.426 1.00 88.38 106 SER A C 1
ATOM 794 O O . SER A 1 106 ? 3.947 10.083 -14.095 1.00 88.38 106 SER A O 1
ATOM 796 N N . PHE A 1 107 ? 2.809 8.345 -14.960 1.00 90.38 107 PHE A N 1
ATOM 797 C CA . PHE A 1 107 ? 3.967 7.505 -15.219 1.00 90.38 107 PHE A CA 1
ATOM 798 C C . PHE A 1 107 ? 4.951 8.247 -16.137 1.00 90.38 107 PHE A C 1
ATOM 800 O O . PHE A 1 107 ? 4.545 8.740 -17.202 1.00 90.38 107 PHE A O 1
ATOM 807 N N . PRO A 1 108 ? 6.236 8.356 -15.752 1.00 88.62 108 PRO A N 1
ATOM 808 C CA . PRO A 1 108 ? 7.211 9.101 -16.530 1.00 88.62 108 PRO A CA 1
ATOM 809 C C . PRO A 1 108 ? 7.394 8.504 -17.933 1.00 88.62 108 PRO A C 1
ATOM 811 O O . PRO A 1 108 ? 7.664 7.320 -18.087 1.00 88.62 108 PRO A O 1
ATOM 814 N N . ARG A 1 109 ? 7.275 9.332 -18.976 1.00 83.06 109 ARG A N 1
ATOM 815 C CA . ARG A 1 109 ? 7.377 8.889 -20.377 1.00 83.06 109 ARG A CA 1
ATOM 816 C C . ARG A 1 109 ? 8.749 9.142 -20.971 1.00 83.06 109 ARG A C 1
ATOM 818 O O . ARG A 1 109 ? 9.348 10.189 -20.721 1.00 83.06 109 ARG A O 1
ATOM 825 N N . VAL A 1 110 ? 9.213 8.229 -21.813 1.00 78.25 110 VAL A N 1
ATOM 826 C CA . VAL A 1 110 ? 10.351 8.481 -22.699 1.00 78.25 110 VAL A CA 1
ATOM 827 C C . VAL A 1 110 ? 9.814 9.098 -23.988 1.00 78.25 110 VAL A C 1
ATOM 829 O O . VAL A 1 110 ? 9.003 8.496 -24.686 1.00 78.25 110 VAL A O 1
ATOM 832 N N . THR A 1 111 ? 10.220 10.332 -24.268 1.00 72.31 111 THR A N 1
ATOM 833 C CA . THR A 1 111 ? 9.948 11.032 -25.533 1.00 72.31 111 THR A CA 1
ATOM 834 C C . THR A 1 111 ? 11.249 11.196 -26.314 1.00 72.31 111 THR A C 1
ATOM 836 O O . THR A 1 111 ? 12.332 11.104 -25.736 1.00 72.31 111 THR A O 1
ATOM 839 N N . ALA A 1 112 ? 11.165 11.504 -27.612 1.00 65.56 112 ALA A N 1
ATOM 840 C CA . ALA A 1 112 ? 12.343 11.747 -28.453 1.00 65.56 112 ALA A CA 1
ATOM 841 C C . ALA A 1 112 ? 13.278 12.854 -27.911 1.00 65.56 112 ALA A C 1
ATOM 843 O O . ALA A 1 112 ? 14.461 12.876 -28.235 1.00 65.56 112 ALA A O 1
ATOM 844 N N . SER A 1 113 ? 12.759 13.749 -27.063 1.00 65.31 113 SER A N 1
ATOM 845 C CA . SER A 1 113 ? 13.503 14.843 -26.427 1.00 65.31 113 SER A CA 1
ATOM 846 C C . SER A 1 113 ? 14.116 14.484 -25.067 1.00 65.31 113 SER A C 1
ATOM 848 O O . SER A 1 113 ? 14.747 15.340 -24.454 1.00 65.31 113 SER A O 1
ATOM 850 N N . THR A 1 114 ? 13.913 13.264 -24.554 1.00 72.00 114 THR A N 1
ATOM 851 C CA . THR A 1 114 ? 14.471 12.863 -23.251 1.00 72.00 114 THR A CA 1
ATOM 852 C C . THR A 1 114 ? 15.980 12.602 -23.396 1.00 72.00 114 THR A C 1
ATOM 854 O O . THR A 1 114 ? 16.369 11.870 -24.310 1.00 72.00 114 THR A O 1
ATOM 857 N N . PRO A 1 115 ? 16.848 13.168 -22.534 1.00 72.00 115 PRO A N 1
ATOM 858 C CA . PRO A 1 115 ? 18.281 12.881 -22.563 1.00 72.00 115 PRO A CA 1
ATOM 859 C C . PRO A 1 115 ? 18.561 11.389 -22.347 1.00 72.00 115 PRO A C 1
ATOM 861 O O . PRO A 1 115 ? 17.938 10.760 -21.492 1.00 72.00 115 PRO A O 1
ATOM 864 N N . ALA A 1 116 ? 19.532 10.827 -23.072 1.00 67.75 116 ALA A N 1
ATOM 865 C CA . ALA A 1 116 ? 19.853 9.396 -23.005 1.00 67.75 116 ALA A CA 1
ATOM 866 C C . ALA A 1 116 ? 20.215 8.922 -21.580 1.00 67.75 116 ALA A C 1
ATOM 868 O O . ALA A 1 116 ? 19.824 7.829 -21.174 1.00 67.75 116 ALA A O 1
ATOM 869 N N . GLU A 1 117 ? 20.891 9.766 -20.795 1.00 68.44 117 GLU A N 1
ATOM 870 C CA . GLU A 1 117 ? 21.248 9.483 -19.396 1.00 68.44 117 GLU A CA 1
ATOM 871 C C . GLU A 1 117 ? 20.020 9.398 -18.474 1.00 68.44 117 GLU A C 1
ATOM 873 O O . GLU A 1 117 ? 19.952 8.541 -17.594 1.00 68.44 117 GLU A O 1
ATOM 878 N N . GLU A 1 118 ? 19.010 10.244 -18.692 1.00 69.62 118 GLU A N 1
ATOM 879 C CA . GLU A 1 118 ? 17.765 10.230 -17.911 1.00 69.62 118 GLU A CA 1
ATOM 880 C C . GLU A 1 118 ? 16.823 9.097 -18.332 1.00 69.62 118 GLU A C 1
ATOM 882 O O . GLU A 1 118 ? 16.019 8.620 -17.530 1.00 69.62 118 GLU A O 1
ATOM 887 N N . MET A 1 119 ? 16.924 8.646 -19.583 1.00 64.62 119 MET A N 1
ATOM 888 C CA . MET A 1 119 ? 16.150 7.520 -20.108 1.00 64.62 119 MET A CA 1
ATOM 889 C C . MET A 1 119 ? 16.563 6.185 -19.486 1.00 64.62 119 MET A C 1
ATOM 891 O O . MET A 1 119 ? 15.699 5.350 -19.223 1.00 64.62 119 MET A O 1
ATOM 895 N N . ALA A 1 120 ? 17.861 6.006 -19.236 1.00 68.12 120 ALA A N 1
ATOM 896 C CA . ALA A 1 120 ? 18.420 4.822 -18.588 1.00 68.12 120 ALA A CA 1
ATOM 897 C C . ALA A 1 120 ? 18.417 4.920 -17.051 1.00 68.12 120 ALA A C 1
ATOM 899 O O . ALA A 1 120 ? 18.859 3.997 -16.372 1.00 68.12 120 ALA A O 1
ATOM 900 N N . SER A 1 121 ? 17.941 6.034 -16.479 1.00 85.88 121 SER A N 1
ATOM 901 C CA . SER A 1 121 ? 17.941 6.240 -15.032 1.00 85.88 121 SER A CA 1
ATOM 902 C C . SER A 1 121 ? 16.622 5.815 -14.392 1.00 85.88 121 SER A C 1
ATOM 904 O O . SER A 1 121 ? 15.556 6.376 -14.663 1.00 85.88 121 SER A O 1
ATOM 906 N N . TYR A 1 122 ? 16.707 4.898 -13.429 1.00 92.12 122 TYR A N 1
ATOM 907 C CA . TYR A 1 122 ? 15.560 4.466 -12.632 1.00 92.12 122 TYR A CA 1
ATOM 908 C C . TYR A 1 122 ? 14.953 5.587 -11.754 1.00 92.12 122 TYR A C 1
ATOM 910 O O . TYR A 1 122 ? 13.783 5.531 -11.363 1.00 92.12 122 TYR A O 1
ATOM 918 N N . LYS A 1 123 ? 15.707 6.661 -11.474 1.00 92.12 123 LYS A N 1
ATOM 919 C CA . LYS A 1 123 ? 15.353 7.706 -10.494 1.00 92.12 123 LYS A CA 1
ATOM 920 C C . LYS A 1 123 ? 13.962 8.316 -10.709 1.00 92.12 123 LYS A C 1
ATOM 922 O O . LYS A 1 123 ? 13.234 8.547 -9.745 1.00 92.12 123 LYS A O 1
ATOM 927 N N . ARG A 1 124 ? 13.567 8.565 -11.962 1.00 90.94 124 ARG A N 1
ATOM 928 C CA . ARG A 1 124 ? 12.251 9.145 -12.293 1.00 90.94 124 ARG A CA 1
ATOM 929 C C . ARG A 1 124 ? 11.092 8.216 -11.923 1.00 90.94 124 ARG A C 1
ATOM 931 O O . ARG A 1 124 ? 10.081 8.676 -11.398 1.00 90.94 124 ARG A O 1
ATOM 938 N N . TYR A 1 125 ? 11.261 6.915 -12.147 1.00 93.50 125 TYR A N 1
ATOM 939 C CA . TYR A 1 125 ? 10.261 5.899 -11.826 1.00 93.50 125 TYR A CA 1
ATOM 940 C C . TYR A 1 125 ? 10.204 5.643 -10.320 1.00 93.50 125 TYR A C 1
ATOM 942 O O . TYR A 1 125 ? 9.119 5.494 -9.765 1.00 93.50 125 TYR A O 1
ATOM 950 N N . GLN A 1 126 ? 11.353 5.703 -9.639 1.00 95.12 126 GLN A N 1
ATOM 951 C CA . GLN A 1 126 ? 11.414 5.646 -8.180 1.00 95.12 126 GLN A CA 1
ATOM 952 C C . GLN A 1 126 ? 10.615 6.788 -7.532 1.00 95.12 126 GLN A C 1
ATOM 954 O O . GLN A 1 126 ? 9.818 6.545 -6.630 1.00 95.12 126 GLN A O 1
ATOM 959 N N . MET A 1 127 ? 10.799 8.032 -7.994 1.00 93.62 127 MET A N 1
ATOM 960 C CA . MET A 1 127 ? 10.061 9.190 -7.465 1.00 93.62 127 MET A CA 1
ATOM 961 C C . MET A 1 127 ? 8.560 9.090 -7.734 1.00 93.62 127 MET A C 1
ATOM 963 O O . MET A 1 127 ? 7.762 9.355 -6.836 1.00 93.62 127 MET A O 1
ATOM 967 N N . PHE A 1 128 ? 8.179 8.655 -8.937 1.00 94.69 128 PHE A N 1
ATOM 968 C CA . PHE A 1 128 ? 6.788 8.346 -9.259 1.00 94.69 128 PHE A CA 1
ATOM 969 C C . PHE A 1 128 ? 6.200 7.321 -8.275 1.00 94.69 128 PHE A C 1
ATOM 971 O O . PHE A 1 128 ? 5.156 7.583 -7.681 1.00 94.69 128 PHE A O 1
ATOM 978 N N . TYR A 1 129 ? 6.894 6.204 -8.032 1.00 96.25 129 TYR A N 1
ATOM 979 C CA . TYR A 1 129 ? 6.412 5.149 -7.139 1.00 96.25 129 TYR A CA 1
ATOM 980 C C . TYR A 1 129 ? 6.240 5.648 -5.701 1.00 96.25 129 TYR A C 1
ATOM 982 O O . TYR A 1 129 ? 5.202 5.427 -5.085 1.00 96.25 129 TYR A O 1
ATOM 990 N N . VAL A 1 130 ? 7.227 6.378 -5.172 1.00 95.75 130 VAL A N 1
ATOM 991 C CA . VAL A 1 130 ? 7.165 6.941 -3.812 1.00 95.75 130 VAL A CA 1
ATOM 992 C C . VAL A 1 130 ? 6.000 7.923 -3.666 1.00 95.75 130 VAL A C 1
ATOM 994 O O . VAL A 1 130 ? 5.328 7.925 -2.635 1.00 95.75 130 VAL A O 1
ATOM 997 N N . ASN A 1 131 ? 5.716 8.736 -4.688 1.00 95.19 131 ASN A N 1
ATOM 998 C CA . ASN A 1 131 ? 4.550 9.619 -4.671 1.00 95.19 131 ASN A CA 1
ATOM 999 C C . ASN A 1 131 ? 3.237 8.822 -4.666 1.00 95.19 131 ASN A C 1
ATOM 1001 O O . ASN A 1 131 ? 2.358 9.127 -3.865 1.00 95.19 131 ASN A O 1
ATOM 1005 N N . GLN A 1 132 ? 3.132 7.753 -5.463 1.00 95.94 132 GLN A N 1
ATOM 1006 C CA . GLN A 1 132 ? 1.971 6.854 -5.432 1.00 95.94 132 GLN A CA 1
ATOM 1007 C C . GLN A 1 132 ? 1.781 6.205 -4.050 1.00 95.94 132 GLN A C 1
ATOM 1009 O O . GLN A 1 132 ? 0.670 6.181 -3.525 1.00 95.94 132 GLN A O 1
ATOM 1014 N N . GLN A 1 133 ? 2.859 5.752 -3.400 1.00 95.88 133 GLN A N 1
ATOM 1015 C CA . GLN A 1 133 ? 2.784 5.195 -2.042 1.00 95.88 133 GLN A CA 1
ATOM 1016 C C . GLN A 1 133 ? 2.250 6.201 -1.016 1.00 95.88 133 GLN A C 1
ATOM 1018 O O . GLN A 1 133 ? 1.511 5.810 -0.110 1.00 95.88 133 GLN A O 1
ATOM 1023 N N . ARG A 1 134 ? 2.607 7.486 -1.146 1.00 95.00 134 ARG A N 1
ATOM 1024 C CA . ARG A 1 134 ? 2.105 8.556 -0.270 1.00 95.00 134 ARG A CA 1
ATOM 1025 C C . ARG A 1 134 ? 0.606 8.767 -0.452 1.00 95.00 134 ARG A C 1
ATOM 1027 O O . ARG A 1 134 ? -0.110 8.770 0.544 1.00 95.00 134 ARG A O 1
ATOM 1034 N N . GLU A 1 135 ? 0.132 8.869 -1.691 1.00 94.81 135 GLU A N 1
ATOM 1035 C CA . GLU A 1 135 ? -1.299 9.042 -1.983 1.00 94.81 135 GLU A CA 1
ATOM 1036 C C . GLU A 1 135 ? -2.131 7.852 -1.492 1.00 94.81 135 GLU A C 1
ATOM 1038 O O . GLU A 1 135 ? -3.140 8.032 -0.806 1.00 94.81 135 GLU A O 1
ATOM 1043 N N . ILE A 1 136 ? -1.662 6.626 -1.753 1.00 95.50 136 ILE A N 1
ATOM 1044 C CA . ILE A 1 136 ? -2.301 5.402 -1.256 1.00 95.50 136 ILE A CA 1
ATOM 1045 C C . ILE A 1 136 ? -2.365 5.414 0.278 1.00 95.50 136 ILE A C 1
ATOM 1047 O O . ILE A 1 136 ? -3.420 5.146 0.854 1.00 95.50 136 ILE A O 1
ATOM 1051 N N . ALA A 1 137 ? -1.257 5.737 0.954 1.00 95.19 137 ALA A N 1
ATOM 1052 C CA . ALA A 1 137 ? -1.208 5.774 2.414 1.00 95.19 137 ALA A CA 1
ATOM 1053 C C . ALA A 1 137 ? -2.168 6.821 2.999 1.00 95.19 137 ALA A C 1
ATOM 1055 O O . ALA A 1 137 ? -2.899 6.515 3.938 1.00 95.19 137 ALA A O 1
ATOM 1056 N N . LEU A 1 138 ? -2.211 8.031 2.432 1.00 94.94 138 LEU A N 1
ATOM 1057 C CA . LEU A 1 138 ? -3.111 9.099 2.875 1.00 94.94 138 LEU A CA 1
ATOM 1058 C C . LEU A 1 138 ? -4.584 8.695 2.735 1.00 94.94 138 LEU A C 1
ATOM 1060 O O . LEU A 1 138 ? -5.352 8.843 3.688 1.00 94.94 138 LEU A O 1
ATOM 1064 N N . GLY A 1 139 ? -4.966 8.142 1.579 1.00 95.62 139 GLY A N 1
ATOM 1065 C CA . GLY A 1 139 ? -6.335 7.688 1.326 1.00 95.62 139 GLY A CA 1
ATOM 1066 C C . GLY A 1 139 ? -6.779 6.579 2.283 1.00 95.62 139 GLY A C 1
ATOM 1067 O O . GLY A 1 139 ? -7.871 6.647 2.849 1.00 95.62 139 GLY A O 1
ATOM 1068 N N . ILE A 1 140 ? -5.916 5.586 2.518 1.00 96.12 140 ILE A N 1
ATOM 1069 C CA . ILE A 1 140 ? -6.218 4.458 3.413 1.00 96.12 140 ILE A CA 1
ATOM 1070 C C . ILE A 1 140 ? -6.258 4.893 4.877 1.00 96.12 140 ILE A C 1
ATOM 1072 O O . ILE A 1 140 ? -7.152 4.465 5.602 1.00 96.12 140 ILE A O 1
ATOM 1076 N N . ASN A 1 141 ? -5.336 5.750 5.322 1.00 95.38 141 ASN A N 1
ATOM 1077 C CA . ASN A 1 141 ? -5.313 6.223 6.709 1.00 95.38 141 ASN A CA 1
ATOM 1078 C C . ASN A 1 141 ? -6.585 6.999 7.052 1.00 95.38 141 ASN A C 1
ATOM 1080 O O . ASN A 1 141 ? -7.163 6.789 8.119 1.00 95.38 141 ASN A O 1
ATOM 1084 N N . LYS A 1 142 ? -7.052 7.845 6.125 1.00 96.00 142 LYS A N 1
ATOM 1085 C CA . LYS A 1 142 ? -8.334 8.536 6.266 1.00 96.00 142 LYS A CA 1
ATOM 1086 C C . LYS A 1 142 ? -9.491 7.539 6.367 1.00 96.00 142 LYS A C 1
ATOM 1088 O O . LYS A 1 142 ? -10.222 7.561 7.350 1.00 96.00 142 LYS A O 1
ATOM 1093 N N . LEU A 1 143 ? -9.591 6.613 5.410 1.00 96.06 143 LEU A N 1
ATOM 1094 C CA . LEU A 1 143 ? -10.636 5.587 5.402 1.00 96.06 143 LEU A CA 1
ATOM 1095 C C . LEU A 1 143 ? -10.645 4.757 6.695 1.00 96.06 143 LEU A C 1
ATOM 1097 O O . LEU A 1 143 ? -11.702 4.504 7.262 1.00 96.06 143 LEU A O 1
ATOM 1101 N N . ARG A 1 144 ? -9.475 4.340 7.190 1.00 96.62 144 ARG A N 1
ATOM 1102 C CA . ARG A 1 144 ? -9.369 3.559 8.429 1.00 96.62 144 ARG A CA 1
ATOM 1103 C C . ARG A 1 144 ? -9.837 4.359 9.640 1.00 96.62 144 ARG A C 1
ATOM 1105 O O . ARG A 1 144 ? -10.513 3.795 10.494 1.00 96.62 144 ARG A O 1
ATOM 1112 N N . ALA A 1 145 ? -9.513 5.650 9.719 1.00 95.00 145 ALA A N 1
ATOM 1113 C CA . ALA A 1 145 ? -10.007 6.523 10.781 1.00 95.00 145 ALA A CA 1
ATOM 1114 C C . ALA A 1 145 ? -11.541 6.654 10.743 1.00 95.00 145 ALA A C 1
ATOM 1116 O O . ALA A 1 145 ? -12.190 6.490 11.777 1.00 95.00 145 ALA A O 1
ATOM 1117 N N . ASP A 1 146 ? -12.116 6.855 9.557 1.00 93.06 146 ASP A N 1
ATOM 1118 C CA . ASP A 1 146 ? -13.566 6.966 9.368 1.00 93.06 146 ASP A CA 1
ATOM 1119 C C . ASP A 1 146 ? -14.282 5.652 9.751 1.00 93.06 146 ASP A C 1
ATOM 1121 O O . ASP A 1 146 ? -15.252 5.659 10.516 1.00 93.06 146 ASP A O 1
ATOM 1125 N N . VAL A 1 147 ? -13.743 4.497 9.334 1.00 94.38 147 VAL A N 1
ATOM 1126 C CA . VAL A 1 147 ? -14.264 3.175 9.728 1.00 94.38 147 VAL A CA 1
ATOM 1127 C C . VAL A 1 147 ? -14.141 2.951 11.238 1.00 94.38 147 VAL A C 1
ATOM 1129 O O . VAL A 1 147 ? -15.099 2.491 11.856 1.00 94.38 147 VAL A O 1
ATOM 1132 N N . ARG A 1 148 ? -13.017 3.311 11.875 1.00 94.75 148 ARG A N 1
ATOM 1133 C CA . ARG A 1 148 ? -12.859 3.211 13.341 1.00 94.75 148 ARG A CA 1
ATOM 1134 C C . ARG A 1 148 ? -13.941 3.994 14.082 1.00 94.75 148 ARG A C 1
ATOM 1136 O O . ARG A 1 148 ? -14.533 3.462 15.021 1.00 94.75 148 ARG A O 1
ATOM 1143 N N . LEU A 1 149 ? -14.223 5.227 13.659 1.00 91.19 149 LEU A N 1
ATOM 1144 C CA . LEU A 1 149 ? -15.272 6.058 14.258 1.00 91.19 149 LEU A CA 1
ATOM 1145 C C . LEU A 1 149 ? -16.651 5.407 14.118 1.00 91.19 149 LEU A C 1
ATOM 1147 O O . LEU A 1 149 ? -17.409 5.351 15.088 1.00 91.19 149 LEU A O 1
ATOM 1151 N N . ALA A 1 150 ? -16.951 4.864 12.939 1.00 89.25 150 ALA A N 1
ATOM 1152 C CA . ALA A 1 150 ? -18.226 4.212 12.672 1.00 89.25 150 ALA A CA 1
ATOM 1153 C C . ALA A 1 150 ? -18.402 2.884 13.437 1.00 89.25 150 ALA A C 1
ATOM 1155 O O . ALA A 1 150 ? -19.516 2.548 13.841 1.00 89.25 150 ALA A O 1
ATOM 1156 N N . VAL A 1 151 ? -17.312 2.143 13.660 1.00 89.19 151 VAL A N 1
ATOM 1157 C CA . VAL A 1 151 ? -17.295 0.838 14.343 1.00 89.19 151 VAL A CA 1
ATOM 1158 C C . VAL A 1 151 ? -17.313 0.981 15.870 1.00 89.19 151 VAL A C 1
ATOM 1160 O O . VAL A 1 151 ? -17.998 0.215 16.547 1.00 89.19 151 VAL A O 1
ATOM 1163 N N . CYS A 1 152 ? -16.620 1.976 16.431 1.00 88.81 152 CYS A N 1
ATOM 1164 C CA . CYS A 1 152 ? -16.455 2.140 17.882 1.00 88.81 152 CYS A CA 1
ATOM 1165 C C . CYS A 1 152 ? -17.793 2.269 18.637 1.00 88.81 152 CYS A C 1
ATOM 1167 O O . CYS A 1 152 ? -17.961 1.704 19.715 1.00 88.81 152 CYS A O 1
ATOM 1169 N N . GLY A 1 153 ? -18.774 2.964 18.053 1.00 83.81 153 GLY A N 1
ATOM 1170 C CA . GLY A 1 153 ? -20.079 3.208 18.680 1.00 83.81 153 GLY A CA 1
ATOM 1171 C C . GLY A 1 153 ? -21.083 2.054 18.588 1.00 83.81 153 GLY A C 1
ATOM 1172 O O . GLY A 1 153 ? -22.224 2.224 19.010 1.00 83.81 153 GLY A O 1
ATOM 1173 N N . ARG A 1 154 ? -20.711 0.911 17.999 1.00 84.62 154 ARG A N 1
ATOM 1174 C CA . ARG A 1 154 ? -21.650 -0.181 17.689 1.00 84.62 154 ARG A CA 1
ATOM 1175 C C . ARG A 1 154 ? -21.827 -1.180 18.819 1.00 84.62 154 ARG A C 1
ATOM 1177 O O . ARG A 1 154 ? -22.944 -1.607 19.080 1.00 84.62 154 ARG A O 1
ATOM 1184 N N . SER A 1 155 ? -20.742 -1.536 19.496 1.00 88.19 155 SER A N 1
ATOM 1185 C CA . SER A 1 155 ? -20.788 -2.391 20.677 1.00 88.19 155 SER A CA 1
ATOM 1186 C C . SER A 1 155 ? -19.517 -2.247 21.504 1.00 88.19 155 SER A C 1
ATOM 1188 O O . SER A 1 155 ? -18.485 -1.787 21.015 1.00 88.19 155 SER A O 1
ATOM 1190 N N . ALA A 1 156 ? -19.555 -2.697 22.760 1.00 88.69 156 ALA A N 1
ATOM 1191 C CA . ALA A 1 156 ? -18.366 -2.717 23.610 1.00 88.69 156 ALA A CA 1
ATOM 1192 C C . ALA A 1 156 ? -17.250 -3.618 23.040 1.00 88.69 156 ALA A C 1
ATOM 1194 O O . ALA A 1 156 ? -16.068 -3.334 23.235 1.00 88.69 156 ALA A O 1
ATOM 1195 N N . ARG A 1 157 ? -17.601 -4.694 22.312 1.00 90.94 157 ARG A N 1
ATOM 1196 C CA . ARG A 1 157 ? -16.621 -5.560 21.636 1.00 90.94 157 ARG A CA 1
ATOM 1197 C C . ARG A 1 157 ? -15.902 -4.794 20.527 1.00 90.94 157 ARG A C 1
ATOM 1199 O O . ARG A 1 157 ? -14.675 -4.823 20.476 1.00 90.94 157 ARG A O 1
ATOM 1206 N N . LEU A 1 158 ? -16.656 -4.085 19.692 1.00 91.69 158 LEU A N 1
ATOM 1207 C CA . LEU A 1 158 ? -16.117 -3.297 18.586 1.00 91.69 158 LEU A CA 1
ATOM 1208 C C . LEU A 1 158 ? -15.337 -2.063 19.063 1.00 91.69 158 LEU A C 1
ATOM 1210 O O . LEU A 1 158 ? -14.292 -1.753 18.498 1.00 91.69 158 LEU A O 1
ATOM 1214 N N . ALA A 1 159 ? -15.750 -1.425 20.161 1.00 92.25 159 ALA A N 1
ATOM 1215 C CA . ALA A 1 159 ? -14.975 -0.360 20.802 1.00 92.25 159 ALA A CA 1
ATOM 1216 C C . ALA A 1 159 ? -13.584 -0.846 21.249 1.00 92.25 159 ALA A C 1
ATOM 1218 O O . ALA A 1 159 ? -12.576 -0.189 20.985 1.00 92.25 159 ALA A O 1
ATOM 1219 N N . ARG A 1 160 ? -13.505 -2.031 21.874 1.00 93.19 160 ARG A N 1
ATOM 1220 C CA . ARG A 1 160 ? -12.221 -2.663 22.228 1.00 93.19 160 ARG A CA 1
ATOM 1221 C C . ARG A 1 160 ? -11.384 -2.993 20.994 1.00 93.19 160 ARG A C 1
ATOM 1223 O O . ARG A 1 160 ? -10.177 -2.771 21.009 1.00 93.19 160 ARG A O 1
ATOM 1230 N N . LEU A 1 161 ? -12.010 -3.488 19.925 1.00 94.75 161 LEU A N 1
ATOM 1231 C CA . LEU A 1 161 ? -11.310 -3.756 18.668 1.00 94.75 161 LEU A CA 1
ATOM 1232 C C . LEU A 1 161 ? -10.686 -2.478 18.090 1.00 94.75 161 LEU A C 1
ATOM 1234 O O . LEU A 1 161 ? -9.531 -2.510 17.684 1.00 94.75 161 LEU A O 1
ATOM 1238 N N . VAL A 1 162 ? -11.402 -1.352 18.108 1.00 95.69 162 VAL A N 1
ATOM 1239 C CA . VAL A 1 162 ? -10.885 -0.059 17.626 1.00 95.69 162 VAL A CA 1
ATOM 1240 C C . VAL A 1 162 ? -9.703 0.436 18.463 1.00 95.69 162 VAL A C 1
ATOM 1242 O O . VAL A 1 162 ? -8.727 0.933 17.900 1.00 95.69 162 VAL A O 1
ATOM 1245 N N . VAL A 1 163 ? -9.746 0.271 19.789 1.00 95.56 163 VAL A N 1
ATOM 1246 C CA . VAL A 1 163 ? -8.615 0.599 20.677 1.00 95.56 163 VAL A CA 1
ATOM 1247 C C . VAL A 1 163 ? -7.387 -0.256 20.348 1.00 95.56 163 VAL A C 1
ATOM 1249 O O . VAL A 1 163 ? -6.289 0.282 20.207 1.00 95.56 163 VAL A O 1
ATOM 1252 N N . LEU A 1 164 ? -7.567 -1.566 20.156 1.00 95.94 164 LEU A N 1
ATOM 1253 C CA . LEU A 1 164 ? -6.483 -2.464 19.750 1.00 95.94 164 LEU A CA 1
ATOM 1254 C C . LEU A 1 164 ? -5.922 -2.097 18.368 1.00 95.94 164 LEU A C 1
ATOM 1256 O O . LEU A 1 164 ? -4.709 -1.999 18.203 1.00 95.94 164 LEU A O 1
ATOM 1260 N N . ASP A 1 165 ? -6.798 -1.881 17.388 1.00 96.44 165 ASP A N 1
ATOM 1261 C CA . ASP A 1 165 ? -6.430 -1.539 16.014 1.00 96.44 165 ASP A CA 1
ATOM 1262 C C . ASP A 1 165 ? -5.648 -0.220 15.940 1.00 96.44 165 ASP A C 1
ATOM 1264 O O . ASP A 1 165 ? -4.697 -0.115 15.169 1.00 96.44 165 ASP A O 1
ATOM 1268 N N . THR A 1 166 ? -6.017 0.763 16.766 1.00 96.12 166 THR A N 1
ATOM 1269 C CA . THR A 1 166 ? -5.319 2.055 16.872 1.00 96.12 166 THR A CA 1
ATOM 1270 C C . THR A 1 166 ? -3.929 1.881 17.483 1.00 96.12 166 THR A C 1
ATOM 1272 O O . THR A 1 166 ? -2.954 2.347 16.905 1.00 96.12 166 THR A O 1
ATOM 1275 N N . GLY A 1 167 ? -3.810 1.138 18.589 1.00 95.00 167 GLY A N 1
ATOM 1276 C CA . GLY A 1 167 ? -2.511 0.864 19.212 1.00 95.00 167 GLY A CA 1
ATOM 1277 C C . GLY A 1 167 ? -1.554 0.077 18.310 1.00 95.00 167 GLY A C 1
ATOM 1278 O O . GLY A 1 167 ? -0.364 0.376 18.253 1.00 95.00 167 GLY A O 1
ATOM 1279 N N . LEU A 1 168 ? -2.069 -0.912 17.570 1.00 94.00 168 LEU A N 1
ATOM 1280 C CA . LEU A 1 168 ? -1.276 -1.663 16.591 1.00 94.00 168 LEU A CA 1
ATOM 1281 C C . LEU A 1 168 ? -0.827 -0.790 15.418 1.00 94.00 168 LEU A C 1
ATOM 1283 O O . LEU A 1 168 ? 0.285 -0.958 14.930 1.00 94.00 168 LEU A O 1
ATOM 1287 N N . ASP A 1 169 ? -1.675 0.124 14.953 1.00 94.75 169 ASP A N 1
ATOM 1288 C CA . ASP A 1 169 ? -1.333 1.064 13.887 1.00 94.75 169 ASP A CA 1
ATOM 1289 C C . ASP A 1 169 ? -0.226 2.026 14.309 1.00 94.75 169 ASP A C 1
ATOM 1291 O O . ASP A 1 169 ? 0.745 2.190 13.578 1.00 94.75 169 ASP A O 1
ATOM 1295 N N . GLU A 1 170 ? -0.316 2.589 15.514 1.00 93.50 170 GLU A N 1
ATOM 1296 C CA . GLU A 1 170 ? 0.733 3.446 16.070 1.00 93.50 170 GLU A CA 1
ATOM 1297 C C . GLU A 1 170 ? 2.083 2.717 16.095 1.00 93.50 170 GLU A C 1
ATOM 1299 O O . GLU A 1 170 ? 3.037 3.197 15.482 1.00 93.50 170 GLU A O 1
ATOM 1304 N N . ALA A 1 171 ? 2.124 1.511 16.671 1.00 93.50 171 ALA A N 1
ATOM 1305 C CA . ALA A 1 171 ? 3.351 0.724 16.814 1.00 93.50 171 ALA A CA 1
ATOM 1306 C C . ALA A 1 171 ? 3.917 0.169 15.492 1.00 93.50 171 ALA A C 1
ATOM 1308 O O . ALA A 1 171 ? 5.111 -0.100 15.385 1.00 93.50 171 ALA A O 1
ATOM 1309 N N . LEU A 1 172 ? 3.072 -0.073 14.483 1.00 91.81 172 LEU A N 1
ATOM 1310 C CA . LEU A 1 172 ? 3.491 -0.728 13.235 1.00 91.81 172 LEU A CA 1
ATOM 1311 C C . LEU A 1 172 ? 3.561 0.218 12.037 1.00 91.81 172 LEU A C 1
ATOM 1313 O O . LEU A 1 172 ? 4.096 -0.178 11.001 1.00 91.81 172 LEU A O 1
ATOM 1317 N N . SER A 1 173 ? 3.073 1.455 12.146 1.00 91.44 173 SER A N 1
ATOM 1318 C CA . SER A 1 173 ? 3.017 2.404 11.027 1.00 91.44 173 SER A CA 1
ATOM 1319 C C . SER A 1 173 ? 4.395 2.709 10.433 1.00 91.44 173 SER A C 1
ATOM 1321 O O . SER A 1 173 ? 4.588 2.557 9.225 1.00 91.44 173 SER A O 1
ATOM 1323 N N . ALA A 1 174 ? 5.370 3.098 11.259 1.00 92.06 174 ALA A N 1
ATOM 1324 C CA . ALA A 1 174 ? 6.727 3.400 10.807 1.00 92.06 174 ALA A CA 1
ATOM 1325 C C . ALA A 1 174 ? 7.463 2.149 10.281 1.00 92.06 174 ALA A C 1
ATOM 1327 O O . ALA A 1 174 ? 7.986 2.199 9.161 1.00 92.06 174 ALA A O 1
ATOM 1328 N N . PRO A 1 175 ? 7.447 0.995 10.982 1.00 92.31 175 PRO A N 1
ATOM 1329 C CA . PRO A 1 175 ? 7.974 -0.252 10.432 1.00 92.31 175 PRO A CA 1
ATOM 1330 C C . PRO A 1 175 ? 7.341 -0.644 9.091 1.00 92.31 175 PRO A C 1
ATOM 1332 O O . PRO A 1 175 ? 8.055 -1.018 8.161 1.00 92.31 175 PRO A O 1
ATOM 1335 N N . ALA A 1 176 ? 6.018 -0.517 8.949 1.00 91.38 176 ALA A N 1
ATOM 1336 C CA . ALA A 1 176 ? 5.319 -0.820 7.705 1.00 91.38 176 ALA A CA 1
ATOM 1337 C C . ALA A 1 176 ? 5.748 0.116 6.568 1.00 91.38 176 ALA A C 1
ATOM 1339 O O . ALA A 1 176 ? 6.010 -0.354 5.463 1.00 91.38 176 ALA A O 1
ATOM 1340 N N . GLN A 1 177 ? 5.877 1.422 6.826 1.00 91.75 177 GLN A N 1
ATOM 1341 C CA . GLN A 1 177 ? 6.382 2.380 5.835 1.00 91.75 177 GLN A CA 1
ATOM 1342 C C . GLN A 1 177 ? 7.786 2.007 5.346 1.00 91.75 177 GLN A C 1
ATOM 1344 O O . GLN A 1 177 ? 8.025 2.009 4.139 1.00 91.75 177 GLN A O 1
ATOM 1349 N N . ASN A 1 178 ? 8.682 1.613 6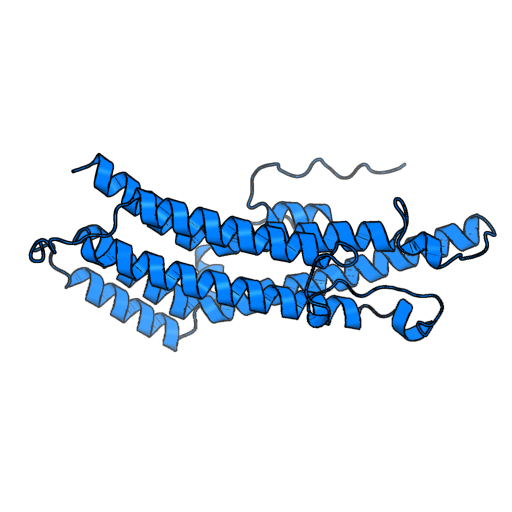.255 1.00 92.19 178 ASN A N 1
ATOM 1350 C CA . ASN A 1 178 ? 10.029 1.161 5.901 1.00 92.19 178 ASN A CA 1
ATOM 1351 C C . ASN A 1 178 ? 10.000 -0.111 5.043 1.00 92.19 178 ASN A C 1
ATOM 1353 O O . ASN A 1 178 ? 10.716 -0.202 4.050 1.00 92.19 178 ASN A O 1
ATOM 1357 N N . LEU A 1 179 ? 9.138 -1.075 5.376 1.00 91.44 179 LEU A N 1
ATOM 1358 C CA . LEU A 1 179 ? 8.980 -2.298 4.585 1.00 91.44 179 LEU A CA 1
ATOM 1359 C C . LEU A 1 179 ? 8.425 -2.011 3.184 1.00 91.44 179 LEU A C 1
ATOM 1361 O O . LEU A 1 179 ? 8.898 -2.588 2.208 1.00 91.44 179 LEU A O 1
ATOM 1365 N N . PHE A 1 180 ? 7.458 -1.103 3.050 1.00 93.75 180 PHE A N 1
ATOM 1366 C CA . PHE A 1 180 ? 6.949 -0.709 1.736 1.00 93.75 180 PHE A CA 1
ATOM 1367 C C . PHE A 1 180 ? 7.974 0.090 0.921 1.00 93.75 180 PHE A C 1
ATOM 1369 O O . PHE A 1 180 ? 7.974 -0.011 -0.306 1.00 93.75 180 PHE A O 1
ATOM 1376 N N . ALA A 1 181 ? 8.884 0.828 1.563 1.00 94.19 181 ALA A N 1
ATOM 1377 C CA . ALA A 1 181 ? 9.972 1.532 0.883 1.00 94.19 181 ALA A CA 1
ATOM 1378 C C . ALA A 1 181 ? 10.996 0.583 0.222 1.00 94.19 181 ALA A C 1
ATOM 1380 O O . ALA A 1 181 ? 11.727 0.992 -0.681 1.00 94.19 181 ALA A O 1
ATOM 1381 N N . GLU A 1 182 ? 11.010 -0.702 0.590 1.00 93.44 182 GLU A N 1
ATOM 1382 C CA . GLU A 1 182 ? 11.821 -1.717 -0.090 1.00 93.44 182 GLU A CA 1
ATOM 1383 C C . GLU A 1 182 ? 11.288 -2.063 -1.486 1.00 93.44 182 GLU A C 1
ATOM 1385 O O . GLU A 1 182 ? 12.069 -2.417 -2.368 1.00 93.44 182 GLU A O 1
ATOM 1390 N N . VAL A 1 183 ? 9.981 -1.925 -1.731 1.00 94.19 183 VAL A N 1
ATOM 1391 C CA . VAL A 1 183 ? 9.369 -2.240 -3.033 1.00 94.19 183 VAL A CA 1
ATOM 1392 C C . VAL A 1 183 ? 9.984 -1.425 -4.178 1.00 94.19 183 VAL A C 1
ATOM 1394 O O . VAL A 1 183 ? 10.469 -2.037 -5.133 1.00 94.19 183 VAL A O 1
ATOM 1397 N N . PRO A 1 184 ? 10.073 -0.081 -4.113 1.00 94.56 184 PRO A N 1
ATOM 1398 C CA . PRO A 1 184 ? 10.752 0.677 -5.156 1.00 94.56 184 PRO A CA 1
ATOM 1399 C C . PRO A 1 184 ? 12.250 0.355 -5.244 1.00 94.56 184 PRO A C 1
ATOM 1401 O O . PRO A 1 184 ? 12.814 0.467 -6.328 1.00 94.56 184 PRO A O 1
ATOM 1404 N N . ARG A 1 185 ? 12.919 -0.086 -4.170 1.00 92.75 185 ARG A N 1
ATOM 1405 C CA . ARG A 1 185 ? 14.319 -0.541 -4.263 1.00 92.75 185 ARG A CA 1
ATOM 1406 C C . ARG A 1 185 ? 14.437 -1.829 -5.083 1.00 92.75 185 ARG A C 1
ATOM 1408 O O . ARG A 1 185 ? 15.342 -1.960 -5.902 1.00 92.75 185 ARG A O 1
ATOM 1415 N N . LEU A 1 186 ? 13.517 -2.767 -4.876 1.00 92.56 186 LEU A N 1
ATOM 1416 C CA . LEU A 1 186 ? 13.433 -4.009 -5.640 1.00 92.56 186 LEU A CA 1
ATOM 1417 C C . LEU A 1 186 ? 13.099 -3.750 -7.113 1.00 92.56 186 LEU A C 1
ATOM 1419 O O . LEU A 1 186 ? 13.736 -4.323 -7.992 1.00 92.56 186 LEU A O 1
ATOM 1423 N N . LEU A 1 187 ? 12.159 -2.844 -7.390 1.00 94.31 187 LEU A N 1
ATOM 1424 C CA . LEU A 1 187 ? 11.820 -2.439 -8.757 1.00 94.31 187 LEU A CA 1
ATOM 1425 C C . LEU A 1 187 ? 12.995 -1.783 -9.493 1.00 94.31 187 LEU A C 1
ATOM 1427 O O . LEU A 1 187 ? 13.070 -1.918 -10.709 1.00 94.31 187 LEU A O 1
ATOM 1431 N N . GLY A 1 188 ? 13.933 -1.147 -8.781 1.00 93.81 188 GLY A N 1
ATOM 1432 C CA . GLY A 1 188 ? 15.186 -0.673 -9.377 1.00 93.81 188 GLY A CA 1
ATOM 1433 C C . GLY A 1 188 ? 15.968 -1.817 -10.009 1.00 93.81 188 GLY A C 1
ATOM 1434 O O . GLY A 1 188 ? 16.126 -1.850 -11.222 1.00 93.81 188 GLY A O 1
ATOM 1435 N N . LYS A 1 189 ? 16.284 -2.857 -9.225 1.00 92.69 189 LYS A N 1
ATOM 1436 C CA . LYS A 1 189 ? 16.965 -4.056 -9.748 1.00 92.69 189 LYS A CA 1
ATOM 1437 C C . LYS A 1 189 ? 16.254 -4.639 -10.969 1.00 92.69 189 LYS A C 1
ATOM 1439 O O . LYS A 1 189 ? 16.897 -5.017 -11.940 1.00 92.69 189 LYS A O 1
ATOM 1444 N N . ARG A 1 190 ? 14.915 -4.683 -10.931 1.00 93.69 190 ARG A N 1
ATOM 1445 C CA . ARG A 1 190 ? 14.109 -5.160 -12.060 1.00 93.69 190 ARG A CA 1
ATOM 1446 C C . ARG A 1 190 ? 14.295 -4.308 -13.310 1.00 93.69 190 ARG A C 1
ATOM 1448 O O . ARG A 1 190 ? 14.380 -4.849 -14.408 1.00 93.69 190 ARG A O 1
ATOM 1455 N N . PHE A 1 191 ? 14.311 -2.993 -13.137 1.00 93.69 191 PHE A N 1
ATOM 1456 C CA . PHE A 1 191 ? 14.531 -2.036 -14.207 1.00 93.69 191 PHE A CA 1
ATOM 1457 C C . PHE A 1 191 ? 15.900 -2.252 -14.855 1.00 93.69 191 PHE A C 1
ATOM 1459 O O . PHE A 1 191 ? 15.968 -2.409 -16.072 1.00 93.69 191 PHE A O 1
ATOM 1466 N N . GLU A 1 192 ? 16.966 -2.335 -14.052 1.00 92.50 192 GLU A N 1
ATOM 1467 C CA . GLU A 1 192 ? 18.318 -2.597 -14.555 1.00 92.50 192 GLU A CA 1
ATOM 1468 C C . GLU A 1 192 ? 18.397 -3.933 -15.315 1.00 92.50 192 GLU A C 1
ATOM 1470 O O . GLU A 1 192 ? 18.923 -3.984 -16.425 1.00 92.50 192 GLU A O 1
ATOM 1475 N N . ASP A 1 193 ? 17.799 -4.991 -14.770 1.00 92.19 193 ASP A N 1
ATOM 1476 C CA . ASP A 1 193 ? 17.729 -6.315 -15.388 1.00 92.19 193 ASP A CA 1
ATOM 1477 C C . ASP A 1 193 ? 16.989 -6.323 -16.740 1.00 92.19 193 ASP A C 1
ATOM 1479 O O . ASP A 1 193 ? 17.362 -7.047 -17.667 1.00 92.19 193 ASP A O 1
ATOM 1483 N N . LEU A 1 194 ? 15.877 -5.591 -16.856 1.00 92.69 194 LEU A N 1
ATOM 1484 C CA . LEU A 1 194 ? 15.126 -5.479 -18.112 1.00 92.69 194 LEU A CA 1
ATOM 1485 C C . LEU A 1 194 ? 15.896 -4.651 -19.139 1.00 92.69 194 LEU A C 1
ATOM 1487 O O . LEU A 1 194 ? 15.926 -5.012 -20.316 1.00 92.69 194 LEU A O 1
ATOM 1491 N N . TYR A 1 195 ? 16.548 -3.582 -18.686 1.00 90.62 195 TYR A N 1
ATOM 1492 C CA . TYR A 1 195 ? 17.351 -2.723 -19.541 1.00 90.62 195 TYR A CA 1
ATOM 1493 C C . TYR A 1 195 ? 18.560 -3.470 -20.122 1.00 90.62 195 TYR A C 1
ATOM 1495 O O . TYR A 1 195 ? 18.790 -3.406 -21.328 1.00 90.62 195 TYR A O 1
ATOM 1503 N N . GLN A 1 196 ? 19.272 -4.258 -19.311 1.00 90.62 196 GLN A N 1
ATOM 1504 C CA . GLN A 1 196 ? 20.388 -5.091 -19.781 1.00 90.62 196 GLN A CA 1
ATOM 1505 C C . GLN A 1 196 ? 19.951 -6.105 -20.848 1.00 90.62 196 GLN A C 1
ATOM 1507 O O . GLN A 1 196 ? 20.567 -6.185 -21.908 1.00 90.62 196 GLN A O 1
ATOM 1512 N N . ARG A 1 197 ? 18.839 -6.824 -20.633 1.00 91.12 197 ARG A N 1
ATOM 1513 C CA . ARG A 1 197 ? 18.317 -7.788 -21.625 1.00 91.12 197 ARG A CA 1
ATOM 1514 C C . ARG A 1 197 ? 17.903 -7.127 -22.939 1.00 91.12 197 ARG A C 1
ATOM 1516 O O . ARG A 1 197 ? 18.051 -7.723 -24.008 1.00 91.12 197 ARG A O 1
ATOM 1523 N N . HIS A 1 198 ? 17.365 -5.908 -22.870 1.00 89.62 198 HIS A N 1
ATOM 1524 C CA . HIS A 1 198 ? 17.070 -5.116 -24.064 1.00 89.62 198 HIS A CA 1
ATOM 1525 C C . HIS A 1 198 ? 18.355 -4.803 -24.837 1.00 89.62 198 HIS A C 1
ATOM 1527 O O . HIS A 1 198 ? 18.417 -5.068 -26.035 1.00 89.62 198 HIS A O 1
ATOM 1533 N N . GLN A 1 199 ? 19.403 -4.336 -24.149 1.00 88.00 199 GLN A N 1
ATOM 1534 C CA . GLN A 1 199 ? 20.702 -4.051 -24.767 1.00 88.00 199 GLN A CA 1
ATOM 1535 C C . GLN A 1 199 ? 21.315 -5.288 -25.440 1.00 88.00 199 GLN A C 1
ATOM 1537 O O . GLN A 1 199 ? 21.755 -5.198 -26.583 1.00 88.00 199 GLN A O 1
ATOM 1542 N N . GLU A 1 200 ? 21.289 -6.447 -24.779 1.00 88.88 200 GLU A N 1
ATOM 1543 C CA . GLU A 1 200 ? 21.752 -7.720 -25.355 1.00 88.88 200 GLU A CA 1
ATOM 1544 C C . GLU A 1 200 ? 20.975 -8.082 -26.631 1.00 88.88 200 GLU A C 1
ATOM 1546 O O . GLU A 1 200 ? 21.567 -8.428 -27.650 1.00 88.88 200 GLU A O 1
ATOM 1551 N N . THR A 1 201 ? 19.648 -7.916 -26.617 1.00 87.25 201 THR A N 1
ATOM 1552 C CA . THR A 1 201 ? 18.788 -8.219 -27.773 1.00 87.25 201 THR A CA 1
ATOM 1553 C C . THR A 1 201 ? 19.079 -7.315 -28.973 1.00 87.25 201 THR A C 1
ATOM 1555 O O . THR A 1 201 ? 19.010 -7.771 -30.115 1.00 87.25 201 THR A O 1
ATOM 1558 N N . ILE A 1 202 ? 19.382 -6.038 -28.730 1.00 86.69 202 ILE A N 1
ATOM 1559 C CA . ILE A 1 202 ? 19.750 -5.078 -29.778 1.00 86.69 202 ILE A CA 1
ATOM 1560 C C . ILE A 1 202 ? 21.093 -5.456 -30.413 1.00 86.69 202 ILE A C 1
ATOM 1562 O O . ILE A 1 202 ? 21.197 -5.469 -31.640 1.00 86.69 202 ILE A O 1
ATOM 1566 N N . VAL A 1 203 ? 22.087 -5.818 -29.592 1.00 83.69 203 VAL A N 1
ATOM 1567 C CA . VAL A 1 203 ? 23.413 -6.255 -30.058 1.00 83.69 203 VAL A CA 1
ATOM 1568 C C . VAL A 1 203 ? 23.308 -7.537 -30.888 1.00 83.69 203 VAL A C 1
ATOM 1570 O O . VAL A 1 203 ? 23.827 -7.578 -31.999 1.00 83.69 203 VAL A O 1
ATOM 1573 N N . ASP A 1 204 ? 22.585 -8.548 -30.402 1.00 81.06 204 ASP A N 1
ATOM 1574 C CA . ASP A 1 204 ? 22.444 -9.844 -31.082 1.00 81.06 204 ASP A CA 1
ATOM 1575 C C . ASP A 1 204 ? 21.718 -9.751 -32.433 1.00 81.06 204 ASP A C 1
ATOM 1577 O O . ASP A 1 204 ? 21.933 -10.578 -33.321 1.00 81.06 204 ASP A O 1
ATOM 1581 N N . ARG A 1 205 ? 20.817 -8.773 -32.589 1.00 80.81 205 ARG A N 1
ATOM 1582 C CA . ARG A 1 205 ? 19.987 -8.605 -33.793 1.00 80.81 205 ARG A CA 1
ATOM 1583 C C . ARG A 1 205 ? 20.492 -7.524 -34.746 1.00 80.81 205 ARG A C 1
ATOM 1585 O O . ARG A 1 205 ? 19.810 -7.271 -35.737 1.00 80.81 205 ARG A O 1
ATOM 1592 N N . GLU A 1 206 ? 21.608 -6.861 -34.429 1.00 76.81 206 GLU A N 1
ATOM 1593 C CA . GLU A 1 206 ? 22.154 -5.712 -35.177 1.00 76.81 206 GLU A CA 1
ATOM 1594 C C . GLU A 1 206 ? 21.069 -4.682 -35.567 1.00 76.81 206 GLU A C 1
ATOM 1596 O O . GLU A 1 206 ? 21.062 -4.125 -36.664 1.00 76.81 206 GLU A O 1
ATOM 1601 N N . THR A 1 207 ? 20.083 -4.479 -34.689 1.00 73.38 207 THR A N 1
ATOM 1602 C CA . THR A 1 207 ? 18.909 -3.641 -34.974 1.00 73.38 207 THR A CA 1
ATOM 1603 C C . THR A 1 207 ? 19.135 -2.224 -34.454 1.00 73.38 207 THR A C 1
ATOM 1605 O O . THR A 1 207 ? 19.782 -2.040 -33.428 1.00 73.38 207 THR A O 1
ATOM 1608 N N . ASP A 1 208 ? 18.591 -1.214 -35.137 1.00 76.31 208 ASP A N 1
ATOM 1609 C CA . ASP A 1 208 ? 18.584 0.154 -34.610 1.00 76.31 208 ASP A CA 1
ATOM 1610 C C . ASP A 1 208 ? 17.668 0.258 -33.379 1.00 76.31 208 ASP A C 1
ATOM 1612 O O . ASP A 1 208 ? 16.571 -0.310 -33.343 1.00 76.31 208 ASP A O 1
ATOM 1616 N N . ASP A 1 209 ? 18.122 0.972 -32.353 1.00 79.62 209 ASP A N 1
ATOM 1617 C CA . ASP A 1 209 ? 17.428 1.066 -31.070 1.00 79.62 209 ASP A CA 1
ATOM 1618 C C . ASP A 1 209 ? 16.366 2.174 -31.106 1.00 79.62 209 ASP A C 1
ATOM 1620 O O . ASP A 1 209 ? 16.558 3.287 -30.597 1.00 79.62 209 ASP A O 1
ATOM 1624 N N . ASP A 1 210 ? 15.227 1.872 -31.739 1.00 80.88 210 ASP A N 1
ATOM 1625 C CA . ASP A 1 210 ? 14.093 2.792 -31.779 1.00 80.88 210 ASP A CA 1
ATOM 1626 C C . ASP A 1 210 ? 13.439 2.925 -30.393 1.00 80.88 210 ASP A C 1
ATOM 1628 O O . ASP A 1 210 ? 12.670 2.087 -29.907 1.00 80.88 210 ASP A O 1
ATOM 1632 N N . ARG A 1 211 ? 13.715 4.068 -29.768 1.00 77.31 211 ARG A N 1
ATOM 1633 C CA . ARG A 1 211 ? 13.250 4.456 -28.431 1.00 77.31 211 ARG A CA 1
ATOM 1634 C C . ARG A 1 211 ? 11.735 4.538 -28.328 1.00 77.31 211 ARG A C 1
ATOM 1636 O O . ARG A 1 211 ? 11.185 4.362 -27.240 1.00 77.31 211 ARG A O 1
ATOM 1643 N N . GLN A 1 212 ? 11.039 4.818 -29.430 1.00 78.44 212 GLN A N 1
ATOM 1644 C CA . GLN A 1 212 ? 9.584 4.892 -29.415 1.00 78.44 212 GLN A CA 1
ATOM 1645 C C . GLN A 1 212 ? 8.969 3.515 -29.146 1.00 78.44 212 GLN A C 1
ATOM 1647 O O . GLN A 1 212 ? 7.912 3.443 -28.513 1.00 78.44 212 GLN A O 1
ATOM 1652 N N . VAL A 1 213 ? 9.666 2.441 -29.541 1.00 84.50 213 VAL A N 1
ATOM 1653 C CA . VAL A 1 213 ? 9.258 1.041 -29.359 1.00 84.50 213 VAL A CA 1
ATOM 1654 C C . VAL A 1 213 ? 9.377 0.592 -27.903 1.00 84.50 213 VAL A C 1
ATOM 1656 O O . VAL A 1 213 ? 8.599 -0.254 -27.471 1.00 84.50 213 VAL A O 1
ATOM 1659 N N . TRP A 1 214 ? 10.254 1.204 -27.096 1.00 87.88 214 TRP A N 1
ATOM 1660 C CA . TRP A 1 214 ? 10.442 0.821 -25.687 1.00 87.88 214 TRP A CA 1
ATOM 1661 C C . TRP A 1 214 ? 9.136 0.875 -24.886 1.00 87.88 214 TRP A C 1
ATOM 1663 O O . TRP A 1 214 ? 8.883 0.012 -24.045 1.00 87.88 214 TRP A O 1
ATOM 1673 N N . SER A 1 215 ? 8.310 1.889 -25.163 1.00 86.31 215 SER A N 1
ATOM 1674 C CA . SER A 1 215 ? 7.023 2.122 -24.496 1.00 86.31 215 SER A CA 1
ATOM 1675 C C . SER A 1 215 ? 5.827 1.497 -25.228 1.00 86.31 215 SER A C 1
ATOM 1677 O O . SER A 1 215 ? 4.705 1.605 -24.735 1.00 86.31 215 SER A O 1
ATOM 1679 N N . GLN A 1 216 ? 6.026 0.879 -26.399 1.00 86.31 216 GLN A N 1
ATOM 1680 C CA . GLN A 1 216 ? 4.954 0.188 -27.124 1.00 86.31 216 GLN A CA 1
ATOM 1681 C C . GLN A 1 216 ? 4.666 -1.188 -26.511 1.00 86.31 216 GLN A C 1
ATOM 1683 O O . GLN A 1 216 ? 5.520 -1.742 -25.814 1.00 86.31 216 GLN A O 1
ATOM 1688 N N . PRO A 1 217 ? 3.489 -1.784 -26.782 1.00 85.38 217 PRO A N 1
ATOM 1689 C CA . PRO A 1 217 ? 3.216 -3.166 -26.405 1.00 85.38 217 PRO A CA 1
ATOM 1690 C C . PRO A 1 217 ? 4.336 -4.111 -26.869 1.00 85.38 217 PRO A C 1
ATOM 1692 O O . PRO A 1 217 ? 4.668 -4.156 -28.050 1.00 85.38 217 PRO A O 1
ATOM 1695 N N . GLY A 1 218 ? 4.921 -4.855 -25.928 1.00 84.50 218 GLY A N 1
ATOM 1696 C CA . GLY A 1 218 ? 6.063 -5.745 -26.177 1.00 84.50 218 GLY A CA 1
ATOM 1697 C C . GLY A 1 218 ? 7.443 -5.107 -25.974 1.00 84.50 218 GLY A C 1
ATOM 1698 O O . GLY A 1 218 ? 8.435 -5.831 -25.961 1.00 84.50 218 GLY A O 1
ATOM 1699 N N . GLY A 1 219 ? 7.521 -3.791 -25.765 1.00 90.06 219 GLY A N 1
ATOM 1700 C CA . GLY A 1 219 ? 8.744 -3.103 -25.359 1.00 90.06 219 GLY A CA 1
ATOM 1701 C C . GLY A 1 219 ? 9.089 -3.340 -23.885 1.00 90.06 219 GLY A C 1
ATOM 1702 O O . GLY A 1 219 ? 8.210 -3.534 -23.039 1.00 90.06 219 GLY A O 1
ATOM 1703 N N . TRP A 1 220 ? 10.383 -3.298 -23.557 1.00 92.19 220 TRP A N 1
ATOM 1704 C CA . TRP A 1 220 ? 10.873 -3.570 -22.200 1.00 92.19 220 TRP A CA 1
ATOM 1705 C C . TRP A 1 220 ? 10.358 -2.554 -21.165 1.00 92.19 220 TRP A C 1
ATOM 1707 O O . TRP A 1 220 ? 10.074 -2.921 -20.024 1.00 92.19 220 TRP A O 1
ATOM 1717 N N . LEU A 1 221 ? 10.178 -1.285 -21.557 1.00 91.62 221 LEU A N 1
ATOM 1718 C CA . LEU A 1 221 ? 9.673 -0.248 -20.657 1.00 91.62 221 LEU A CA 1
ATOM 1719 C C . LEU A 1 221 ? 8.159 -0.371 -20.452 1.00 91.62 221 LEU A C 1
ATOM 1721 O O . LEU A 1 221 ? 7.674 -0.126 -19.350 1.00 91.62 221 LEU A O 1
ATOM 1725 N N . ALA A 1 222 ? 7.412 -0.807 -21.472 1.00 92.31 222 ALA A N 1
ATOM 1726 C CA . ALA A 1 222 ? 5.998 -1.153 -21.319 1.00 92.31 222 ALA A CA 1
ATOM 1727 C C . ALA A 1 222 ? 5.807 -2.344 -20.366 1.00 92.31 222 ALA A C 1
ATOM 1729 O O . ALA A 1 222 ? 4.912 -2.318 -19.519 1.00 92.31 222 ALA A O 1
ATOM 1730 N N . GLN A 1 223 ? 6.682 -3.355 -20.448 1.00 94.12 223 GLN A N 1
ATOM 1731 C CA . GLN A 1 223 ? 6.713 -4.446 -19.474 1.00 94.12 223 GLN A CA 1
ATOM 1732 C C . GLN A 1 223 ? 6.979 -3.910 -18.062 1.00 94.12 223 GLN A C 1
ATOM 1734 O O . GLN A 1 223 ? 6.209 -4.198 -17.148 1.00 94.12 223 GLN A O 1
ATOM 1739 N N . PHE A 1 224 ? 8.019 -3.091 -17.886 1.00 94.62 224 PHE A N 1
ATOM 1740 C CA . PHE A 1 224 ? 8.348 -2.502 -16.590 1.00 94.62 224 PHE A CA 1
ATOM 1741 C C . PHE A 1 224 ? 7.197 -1.663 -16.009 1.00 94.62 224 PHE A C 1
ATOM 1743 O O . PHE A 1 224 ? 6.886 -1.769 -14.823 1.00 94.62 224 PHE A O 1
ATOM 1750 N N . ALA A 1 225 ? 6.517 -0.871 -16.842 1.00 94.75 225 ALA A N 1
ATOM 1751 C CA . ALA A 1 225 ? 5.345 -0.098 -16.443 1.00 94.75 225 ALA A CA 1
ATOM 1752 C C . ALA A 1 225 ? 4.215 -1.005 -15.922 1.00 94.75 225 ALA A C 1
ATOM 1754 O O . ALA A 1 225 ? 3.644 -0.729 -14.867 1.00 94.75 225 ALA A O 1
ATOM 1755 N N . GLY A 1 226 ? 3.939 -2.122 -16.605 1.00 95.06 226 GLY A N 1
ATOM 1756 C CA . GLY A 1 226 ? 2.963 -3.117 -16.152 1.00 95.06 226 GLY A CA 1
ATOM 1757 C C . GLY A 1 226 ? 3.359 -3.794 -14.834 1.00 95.06 226 GLY A C 1
ATOM 1758 O O . GLY A 1 226 ? 2.523 -3.969 -13.947 1.00 95.06 226 GLY A O 1
ATOM 1759 N N . GLU A 1 227 ? 4.641 -4.123 -14.660 1.00 95.62 227 GLU A N 1
ATOM 1760 C CA . GLU A 1 227 ? 5.172 -4.687 -13.411 1.00 95.62 227 GLU A CA 1
ATOM 1761 C C . GLU A 1 227 ? 5.069 -3.684 -12.242 1.00 95.62 227 GLU A C 1
ATOM 1763 O O . GLU A 1 227 ? 4.690 -4.042 -11.122 1.00 95.62 227 GLU A O 1
ATOM 1768 N N . MET A 1 228 ? 5.322 -2.400 -12.500 1.00 95.88 228 MET A N 1
ATOM 1769 C CA . MET A 1 228 ? 5.182 -1.330 -11.514 1.00 95.88 228 MET A CA 1
ATOM 1770 C C . MET A 1 228 ? 3.716 -1.088 -11.126 1.00 95.88 228 MET A C 1
ATOM 1772 O O . MET A 1 228 ? 3.401 -0.994 -9.938 1.00 95.88 228 MET A O 1
ATOM 1776 N N . GLN A 1 229 ? 2.807 -1.055 -12.105 1.00 96.75 229 GLN A N 1
ATOM 1777 C CA . GLN A 1 229 ? 1.366 -0.952 -11.864 1.00 96.75 229 GLN A CA 1
ATOM 1778 C C . GLN A 1 229 ? 0.856 -2.140 -11.036 1.00 96.75 229 GLN A C 1
ATOM 1780 O O . GLN A 1 229 ? 0.127 -1.959 -10.059 1.00 96.75 229 GLN A O 1
ATOM 1785 N N . GLY A 1 230 ? 1.273 -3.360 -11.387 1.00 96.19 230 GLY A N 1
ATOM 1786 C CA . GLY A 1 230 ? 0.918 -4.570 -10.649 1.00 96.19 230 GLY A CA 1
ATOM 1787 C C . GLY A 1 230 ? 1.405 -4.549 -9.197 1.00 96.19 230 GLY A C 1
ATOM 1788 O O . GLY A 1 230 ? 0.652 -4.955 -8.308 1.00 96.19 230 GLY A O 1
ATOM 1789 N N . SER A 1 231 ? 2.607 -4.011 -8.951 1.00 96.00 231 SER A N 1
ATOM 1790 C CA . SER A 1 231 ? 3.153 -3.812 -7.600 1.00 96.00 231 SER A CA 1
ATOM 1791 C C . SER A 1 231 ? 2.294 -2.853 -6.779 1.00 96.00 231 SER A C 1
ATOM 1793 O O . SER A 1 231 ? 1.900 -3.206 -5.669 1.00 96.00 231 SER A O 1
ATOM 1795 N N . LEU A 1 232 ? 1.926 -1.693 -7.337 1.00 97.06 232 LEU A N 1
ATOM 1796 C CA . LEU A 1 232 ? 1.079 -0.707 -6.650 1.00 97.06 232 LEU A CA 1
ATOM 1797 C C . LEU A 1 232 ? -0.302 -1.273 -6.302 1.00 97.06 232 LEU A C 1
ATOM 1799 O O . LEU A 1 232 ? -0.790 -1.073 -5.192 1.00 97.06 232 LEU A O 1
ATOM 1803 N N . LEU A 1 233 ? -0.921 -2.023 -7.217 1.00 97.12 233 LEU A N 1
ATOM 1804 C CA . LEU A 1 233 ? -2.215 -2.665 -6.964 1.00 97.12 233 LEU A CA 1
ATOM 1805 C C . LEU A 1 233 ? -2.118 -3.748 -5.881 1.00 97.12 233 LEU A C 1
ATOM 1807 O O . LEU A 1 233 ? -3.001 -3.860 -5.032 1.00 97.12 233 LEU A O 1
ATOM 1811 N N . ALA A 1 234 ? -1.047 -4.543 -5.887 1.00 95.94 234 ALA A N 1
ATOM 1812 C CA . ALA A 1 234 ? -0.821 -5.554 -4.860 1.00 95.94 234 ALA A CA 1
ATOM 1813 C C . ALA A 1 234 ? -0.509 -4.928 -3.488 1.00 95.94 234 ALA A C 1
ATOM 1815 O O . ALA A 1 234 ? -0.926 -5.448 -2.453 1.00 95.94 234 ALA A O 1
ATOM 1816 N N . GLU A 1 235 ? 0.198 -3.800 -3.480 1.00 96.06 235 GLU A N 1
ATOM 1817 C CA . GLU A 1 235 ? 0.480 -3.009 -2.289 1.00 96.06 235 GLU A CA 1
ATOM 1818 C C . GLU A 1 235 ? -0.794 -2.382 -1.706 1.00 96.06 235 GLU A C 1
ATOM 1820 O O . GLU A 1 235 ? -1.025 -2.482 -0.500 1.00 96.06 235 GLU A O 1
ATOM 1825 N N . LEU A 1 236 ? -1.659 -1.813 -2.552 1.00 96.94 236 LEU A N 1
ATOM 1826 C CA . LEU A 1 236 ? -2.977 -1.308 -2.163 1.00 96.94 236 LEU A CA 1
ATOM 1827 C C . LEU A 1 236 ? -3.805 -2.392 -1.454 1.00 96.94 236 LEU A C 1
ATOM 1829 O O . LEU A 1 236 ? -4.338 -2.149 -0.373 1.00 96.94 236 LEU A O 1
ATOM 1833 N N . GLU A 1 237 ? -3.877 -3.602 -2.016 1.00 95.44 237 GLU A N 1
ATOM 1834 C CA . GLU A 1 237 ? -4.596 -4.723 -1.390 1.00 95.44 237 GLU A CA 1
ATOM 1835 C C . GLU A 1 237 ? -4.045 -5.088 -0.007 1.00 95.44 237 GLU A C 1
ATOM 1837 O O . GLU A 1 237 ? -4.824 -5.341 0.915 1.00 95.44 237 GLU A O 1
ATOM 1842 N N . ALA A 1 238 ? -2.717 -5.098 0.152 1.00 94.19 238 ALA A N 1
ATOM 1843 C CA . ALA A 1 238 ? -2.073 -5.390 1.429 1.00 94.19 238 ALA A CA 1
ATOM 1844 C C . ALA A 1 238 ? -2.373 -4.305 2.475 1.00 94.19 238 ALA A C 1
ATOM 1846 O O . ALA A 1 238 ? -2.694 -4.615 3.622 1.00 94.19 238 ALA A O 1
ATOM 1847 N N . ARG A 1 239 ? -2.322 -3.030 2.075 1.00 95.56 239 ARG A N 1
ATOM 1848 C CA . ARG A 1 239 ? -2.585 -1.884 2.957 1.00 95.56 239 ARG A CA 1
ATOM 1849 C C . ARG A 1 239 ? -4.058 -1.765 3.368 1.00 95.56 239 ARG A C 1
ATOM 1851 O O . ARG A 1 239 ? -4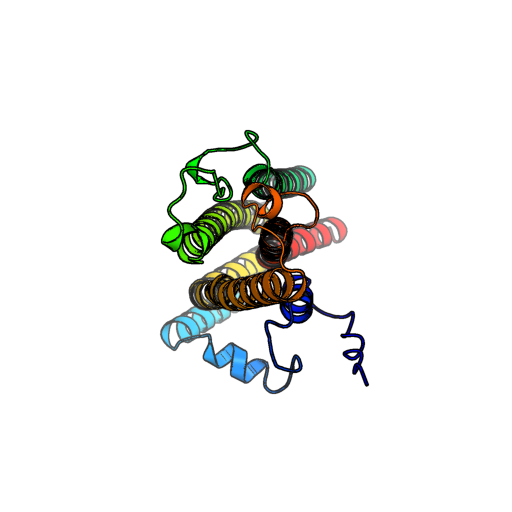.336 -1.214 4.426 1.00 95.56 239 ARG A O 1
ATOM 1858 N N . LEU A 1 240 ? -4.996 -2.295 2.579 1.00 96.06 240 LEU A N 1
ATOM 1859 C CA . LEU A 1 240 ? -6.430 -2.302 2.906 1.00 96.06 240 LEU A CA 1
ATOM 1860 C C . LEU A 1 240 ? -6.837 -3.387 3.919 1.00 96.06 240 LEU A C 1
ATOM 1862 O O . LEU A 1 240 ? -7.942 -3.311 4.456 1.00 96.06 240 LEU A O 1
ATOM 1866 N N . GLN A 1 241 ? -5.980 -4.376 4.208 1.00 95.12 241 GLN A N 1
ATOM 1867 C CA . GLN A 1 241 ? -6.318 -5.502 5.096 1.00 95.12 241 GLN A CA 1
ATOM 1868 C C . GLN A 1 241 ? -6.831 -5.083 6.488 1.00 95.12 241 GLN A C 1
ATOM 1870 O O . GLN A 1 241 ? -7.837 -5.642 6.919 1.00 95.12 241 GLN A O 1
ATOM 1875 N N . PRO A 1 242 ? -6.241 -4.092 7.191 1.00 95.62 242 PRO A N 1
ATOM 1876 C CA . PRO A 1 242 ? -6.760 -3.682 8.497 1.00 95.62 242 PRO A CA 1
ATOM 1877 C C . PRO A 1 242 ? -8.174 -3.092 8.424 1.00 95.62 242 PRO A C 1
ATOM 1879 O O . PRO A 1 242 ? -9.000 -3.341 9.297 1.00 95.62 242 PRO A O 1
ATOM 1882 N N . VAL A 1 243 ? -8.479 -2.347 7.355 1.00 96.88 243 VAL A N 1
ATOM 1883 C CA . VAL A 1 243 ? -9.819 -1.780 7.137 1.00 96.88 243 VAL A CA 1
ATOM 1884 C C . VAL A 1 243 ? -10.831 -2.892 6.869 1.00 96.88 243 VAL A C 1
ATOM 1886 O O . VAL A 1 243 ? -11.911 -2.884 7.454 1.00 96.88 243 VAL A O 1
ATOM 1889 N N . LEU A 1 244 ? -10.462 -3.874 6.038 1.00 95.62 244 LEU A N 1
ATOM 1890 C CA . LEU A 1 244 ? -11.289 -5.054 5.778 1.00 95.62 244 LEU A CA 1
ATOM 1891 C C . LEU A 1 244 ? -11.595 -5.822 7.069 1.00 95.62 244 LEU A C 1
ATOM 1893 O O . LEU A 1 244 ? -12.757 -6.124 7.314 1.00 95.62 244 LEU A O 1
ATOM 1897 N N . GLY A 1 245 ? -10.602 -6.039 7.936 1.00 95.62 245 GLY A N 1
ATOM 1898 C CA . GLY A 1 245 ? -10.812 -6.714 9.221 1.00 95.62 245 GLY A CA 1
ATOM 1899 C C . GLY A 1 245 ? -11.792 -5.979 10.147 1.00 95.62 245 GLY A C 1
ATOM 1900 O O . GLY A 1 245 ? -12.633 -6.609 10.786 1.00 95.62 245 GLY A O 1
ATOM 1901 N N . LEU A 1 246 ? -11.748 -4.640 10.189 1.00 95.50 246 LEU A N 1
ATOM 1902 C CA . LEU A 1 246 ? -12.731 -3.842 10.9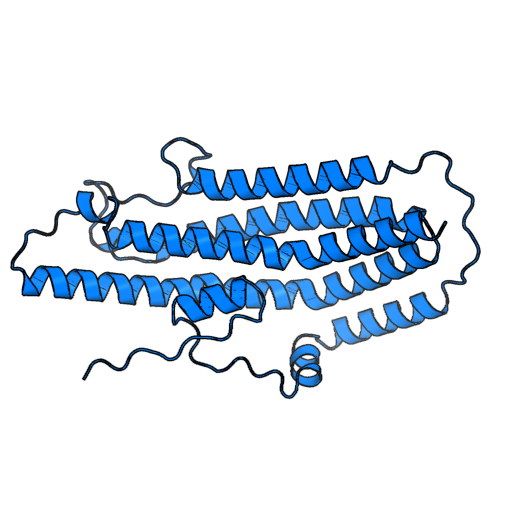38 1.00 95.50 246 LEU A CA 1
ATOM 1903 C C . LEU A 1 246 ? -14.147 -3.968 10.355 1.00 95.50 246 LEU A C 1
ATOM 1905 O O . LEU A 1 246 ? -15.120 -4.046 11.106 1.00 95.50 246 LEU A O 1
ATOM 1909 N N . MET A 1 247 ? -14.273 -3.994 9.027 1.00 93.56 247 MET A N 1
ATOM 1910 C CA . MET A 1 247 ? -15.561 -4.151 8.346 1.00 93.56 247 MET A CA 1
ATOM 1911 C C . MET A 1 247 ? -16.155 -5.550 8.517 1.00 93.56 247 MET A C 1
ATOM 1913 O O . MET A 1 247 ? -17.364 -5.682 8.700 1.00 93.56 247 MET A O 1
ATOM 1917 N N . GLU A 1 248 ? -15.319 -6.585 8.471 1.00 93.75 248 GLU A N 1
ATOM 1918 C CA . GLU A 1 248 ? -15.719 -7.968 8.738 1.00 93.75 248 GLU A CA 1
ATOM 1919 C C . GLU A 1 248 ? -16.244 -8.099 10.168 1.00 93.75 248 GLU A C 1
ATOM 1921 O O . GLU A 1 248 ? -17.368 -8.559 10.365 1.00 93.75 248 GLU A O 1
ATOM 1926 N N . ALA A 1 249 ? -15.512 -7.570 11.154 1.00 93.31 249 ALA A N 1
ATOM 1927 C CA . ALA A 1 249 ? -15.953 -7.575 12.546 1.00 93.31 249 ALA A CA 1
ATOM 1928 C C . ALA A 1 249 ? -17.282 -6.827 12.752 1.00 93.31 249 ALA A C 1
ATOM 1930 O O . ALA A 1 249 ? -18.121 -7.265 13.543 1.00 93.31 249 ALA A O 1
ATOM 1931 N N . LEU A 1 250 ? -17.483 -5.709 12.044 1.00 90.31 250 LEU A N 1
ATOM 1932 C CA . LEU A 1 250 ? -18.739 -4.959 12.060 1.00 90.31 250 LEU A CA 1
ATOM 1933 C C . LEU A 1 250 ? -19.905 -5.779 11.498 1.00 90.31 250 LEU A C 1
ATOM 1935 O O . LEU A 1 250 ? -20.997 -5.761 12.066 1.00 90.31 250 LEU A O 1
ATOM 1939 N N . LYS A 1 251 ? -19.682 -6.485 10.386 1.00 89.31 251 LYS A N 1
ATOM 1940 C CA . LYS A 1 251 ? -20.693 -7.339 9.759 1.00 89.31 251 LYS A CA 1
ATOM 1941 C C . LYS A 1 251 ? -21.082 -8.500 10.678 1.00 89.31 251 LYS A C 1
ATOM 1943 O O . LYS A 1 251 ? -22.269 -8.717 10.892 1.00 89.31 251 LYS A O 1
ATOM 1948 N N . GLU A 1 252 ? -20.099 -9.179 11.266 1.00 89.38 252 GLU A N 1
ATOM 1949 C CA . GLU A 1 252 ? -20.326 -10.271 12.224 1.00 89.38 252 GLU A CA 1
ATOM 1950 C C . GLU A 1 252 ? -21.132 -9.819 13.450 1.00 89.38 252 GLU A C 1
ATOM 1952 O O . GLU A 1 252 ? -21.982 -10.561 13.942 1.00 89.38 252 GLU A O 1
ATOM 1957 N N . GLU A 1 253 ? -20.900 -8.596 13.943 1.00 85.44 253 GLU A N 1
ATOM 1958 C CA . GLU A 1 253 ? -21.678 -8.046 15.060 1.00 85.44 253 GLU A CA 1
ATOM 1959 C C . GLU A 1 253 ? -23.148 -7.836 14.680 1.00 85.44 253 GLU A C 1
ATOM 1961 O O . GLU A 1 253 ? -24.030 -8.117 15.484 1.00 85.44 253 GLU A O 1
ATOM 1966 N N . GLY A 1 254 ? -23.414 -7.368 13.456 1.00 78.94 254 GLY A N 1
ATOM 1967 C CA . GLY A 1 254 ? -24.774 -7.176 12.948 1.00 78.94 254 GLY A CA 1
ATOM 1968 C C . GLY A 1 254 ? -25.528 -8.482 12.683 1.00 78.94 254 GLY A C 1
ATOM 1969 O O . GLY A 1 254 ? -26.748 -8.490 12.767 1.00 78.94 254 GLY A O 1
ATOM 1970 N N . GLU A 1 255 ? -24.822 -9.575 12.386 1.00 75.56 255 GLU A N 1
ATOM 1971 C CA . GLU A 1 255 ? -25.408 -10.919 12.238 1.00 75.56 255 GLU A CA 1
ATOM 1972 C C . GLU A 1 255 ? -25.633 -11.622 13.590 1.00 75.56 255 GLU A C 1
ATOM 1974 O O . GLU A 1 255 ? -26.435 -12.551 13.676 1.00 75.56 255 GLU A O 1
ATOM 1979 N N . SER A 1 256 ? -24.926 -11.192 14.641 1.00 60.28 256 SER A N 1
ATOM 1980 C CA . SER A 1 256 ? -25.009 -11.763 15.995 1.00 60.28 256 SER A CA 1
ATOM 1981 C C . SER A 1 256 ? -26.018 -11.052 16.913 1.00 60.28 256 SER A C 1
ATOM 1983 O O . SER A 1 256 ? -26.238 -11.522 18.033 1.00 60.28 256 SER A O 1
ATOM 1985 N N . ALA A 1 257 ? -26.578 -9.920 16.472 1.00 53.56 257 ALA A N 1
ATOM 1986 C CA . ALA A 1 257 ? -27.560 -9.096 17.186 1.00 53.56 257 ALA A CA 1
ATOM 1987 C C . ALA A 1 257 ? -28.995 -9.402 16.733 1.00 53.56 257 ALA A C 1
ATOM 1989 O O . ALA A 1 257 ? -29.889 -9.387 17.611 1.00 53.56 257 ALA A O 1
#

Organism: NCBI:txid2211374

Foldseek 3Di:
DDPDPDDDDPDDQLLVVLLVVLVLDDDDPDPPPVVVVVVVLFDPVLVVLLVVLVVVLVVLDFDQDPQPPDQDDLVVLVVVLVVLLVVLLQQLVLLDPPPSYDPVLHQDDDDPPDDPVVVLDLVSVLVSLVVSVVVLCVSLVVSLVVLLVSQLNLGSVSVSVSSNLVSCCVRCVVVVVVVLNVVSVSLRVSSNVLVVVLVVVCVVVVDDDDRVCLCPVVHSVVVSSVSSSSSSSSVSVVSCVSVVVSSVVSVVSVVVD

Radius of gyration: 22.74 Å; chains: 1; bounding box: 53×42×67 Å

Sequence (257 aa):
MTKIPPPRPLKGPRLVRFLSDLALADGEVSHQHFSERLGRLIDLPDSIALSRVHGQLVTMTSAPGPATSAAVPTESIVAEFLKVRTTLVETIVDSFTPGAGASWLSFPRVTASTPAEEMASYKRYQMFYVNQQREIALGINKLRADVRLAVCGRSARLARLVVLDTGLDEALSAPAQNLFAEVPRLLGKRFEDLYQRHQETIVDRETDDDRQVWSQPGGWLAQFAGEMQGSLLAELEARLQPVLGLMEALKEEGESA

Secondary structure (DSSP, 8-state):
---PPPPPPS-S-HHHHHHHHTT---S----TTHHHHHHTTS-HHHHHHHHHHHHHHHH---PPPP--TTPPPHHHHHHHHHHHHHHHHHHHHHHHSTTSS-TTSSPPPP-TTS-HHHHS-THHHHHHHHHHHHHHHHHHHHHHHHHHHHHHTT-HHHHHHHHHHHHHHHHHHHHHHHHHHHHHHHHHHHHHHHHHHHHHHHHHTT----HHHHTSTTSHHHHHHHHHHHHHHHHHHHHTHHHHHHHHHHHHHHHH-

InterPro domains:
  IPR021783 Protein of unknown function DUF3348 [PF11828] (1-251)

pLDDT: mean 84.84, std 14.25, range [32.78, 97.44]